Protein 5E6G (pdb70)

Radius of gyration: 18.02 Å; Cα contacts (8 Å, |Δi|>4): 258; chains: 2; bounding box: 37×38×56 Å

Foldseek 3Di:
DLVLLVLLLVLLVVLLVVLVVQLVVCVVVVVVLSNVLSVLLNQLSVQLNVCSVVVHDQLVSQLVSLVVSVVVPNNQLSVQLNVVSVVLVVCVVVPVDGSNRSNCCSSVVSSDD/DQLVLLVLLLVLLVVVLVVLVVVLVVCVVVVPVLLNVLSVLLSQLSVQLNVCSVVVHGQLVSQLVSLVVSVVVPRVPLSVVLNVVSVVLVVCVVVVVDGSNRSNCCSRVVSSVD

B-factor: mean 41.83, std 17.13, range [10.88, 112.41]

Solvent-accessible surface area: 11532 Å² total; per-residue (Å²): 135,129,117,50,6,58,63,1,43,94,5,0,93,67,0,19,145,79,0,42,76,63,18,65,97,4,87,125,80,55,50,95,94,104,15,77,59,44,66,30,0,38,17,0,0,14,18,5,52,32,2,8,47,90,55,23,157,21,50,76,5,4,59,102,0,0,53,18,0,41,33,21,50,70,69,155,18,0,93,86,0,64,60,34,0,80,83,1,22,120,88,22,136,94,65,124,10,75,0,84,74,3,0,67,64,4,0,60,102,5,10,118,116,107,102,130,110,46,6,65,72,1,49,100,6,0,88,108,0,19,138,70,0,37,82,52,20,68,94,3,118,138,72,59,54,104,97,93,17,77,55,8,74,13,0,39,22,0,0,18,18,5,45,33,1,7,45,89,57,22,156,16,45,73,4,5,62,107,0,0,55,12,0,43,30,24,48,65,78,116,5,0,96,74,0,66,63,34,0,78,67,0,18,129,76,10,143,94,62,127,5,72,0,86,72,3,0,71,59,4,0,25,99,4,0,109,71

Structure (mmCIF, N/CA/C/O backbone):
data_5E6G
#
_entry.id   5E6G
#
_cell.length_a   116.537
_cell.length_b   116.537
_cell.length_c   57.215
_cell.angle_alpha   90.00
_cell.angle_beta   90.00
_cell.angle_gamma   120.00
#
_symmetry.space_group_name_H-M   'H 3'
#
loop_
_entity.id
_entity.type
_entity.pdbx_description
1 polymer 'De novo designed protein CA01'
2 non-polymer 'PHOSPHATE ION'
3 non-polymer GLYCEROL
4 water water
#
loop_
_atom_site.group_PDB
_atom_site.id
_atom_site.type_symbol
_atom_site.label_atom_id
_atom_site.label_alt_id
_atom_site.label_comp_id
_atom_site.label_asym_id
_atom_site.label_entity_id
_atom_site.label_seq_id
_atom_site.pdbx_PDB_ins_code
_atom_site.Cartn_x
_atom_site.Cartn_y
_atom_site.Cartn_z
_atom_site.occupancy
_atom_site.B_iso_or_equiv
_atom_site.auth_seq_id
_atom_site.auth_comp_id
_atom_site.auth_asym_id
_atom_site.auth_atom_id
_atom_site.pdbx_PDB_model_num
ATOM 1 N N . PRO A 1 23 ? -6.800 2.563 -5.008 1.00 55.63 1 PRO A N 1
ATOM 2 C CA . PRO A 1 23 ? -6.630 2.000 -3.663 1.00 55.64 1 PRO A CA 1
ATOM 3 C C . PRO A 1 23 ? -7.036 2.994 -2.580 1.00 49.30 1 PRO A C 1
ATOM 4 O O . PRO A 1 23 ? -7.659 2.607 -1.591 1.00 51.00 1 PRO A O 1
ATOM 15 N N . GLU A 1 24 ? -6.674 4.260 -2.768 1.00 54.15 2 GLU A N 1
ATOM 16 C CA . GLU A 1 24 ? -7.163 5.332 -1.911 1.00 54.18 2 GLU A CA 1
ATOM 17 C C . GLU A 1 24 ? -8.550 5.745 -2.379 1.00 43.98 2 GLU A C 1
ATOM 18 O O . GLU A 1 24 ? -9.390 6.168 -1.582 1.00 38.44 2 GLU A O 1
ATOM 30 N N . GLN A 1 25 ? -8.777 5.631 -3.683 1.00 47.32 3 GLN A N 1
ATOM 31 C CA . GLN A 1 25 ? -10.101 5.846 -4.246 1.00 59.29 3 GLN A CA 1
ATOM 32 C C . GLN A 1 25 ? -11.030 4.747 -3.754 1.00 47.70 3 GLN A C 1
ATOM 33 O O . GLN A 1 25 ? -12.185 5.000 -3.407 1.00 46.42 3 GLN A O 1
ATOM 47 N N . MET A 1 26 ? -10.512 3.523 -3.730 1.00 48.54 4 MET A N 1
ATOM 48 C CA . MET A 1 26 ? -11.273 2.381 -3.246 1.00 53.26 4 MET A CA 1
ATOM 49 C C . MET A 1 26 ? -11.637 2.550 -1.780 1.00 41.97 4 MET A C 1
ATOM 50 O O . MET A 1 26 ? -12.773 2.291 -1.383 1.00 48.37 4 MET A O 1
ATOM 64 N N . ALA A 1 27 ? -10.669 2.984 -0.980 1.00 43.28 5 ALA A N 1
ATOM 65 C CA . ALA A 1 27 ? -10.895 3.209 0.440 1.00 37.32 5 ALA A CA 1
ATOM 66 C C . ALA A 1 27 ? -11.982 4.257 0.655 1.00 33.77 5 ALA A C 1
ATOM 67 O O . ALA A 1 27 ? -12.792 4.143 1.573 1.00 33.98 5 ALA A O 1
ATOM 74 N N . GLU A 1 28 ? -11.999 5.274 -0.200 1.00 40.88 6 GLU A N 1
ATOM 75 C CA . GLU A 1 28 ? -12.986 6.346 -0.103 1.00 43.74 6 GLU A CA 1
ATOM 76 C C . GLU A 1 28 ? -14.391 5.827 -0.398 1.00 39.57 6 GLU A C 1
ATOM 77 O O . GLU A 1 28 ? -15.349 6.186 0.286 1.00 39.10 6 GLU A O 1
ATOM 89 N N . GLU A 1 29 ? -14.508 4.982 -1.419 1.00 38.78 7 GLU A N 1
ATOM 90 C CA . GLU A 1 29 ? -15.789 4.377 -1.771 1.00 46.90 7 GLU A CA 1
ATOM 91 C C . GLU A 1 29 ? -16.331 3.523 -0.628 1.00 46.59 7 GLU A C 1
ATOM 92 O O . GLU A 1 29 ? -17.519 3.577 -0.310 1.00 41.62 7 GLU A O 1
ATOM 104 N N . ILE A 1 30 ? -15.451 2.737 -0.016 1.00 43.66 8 ILE A N 1
ATOM 105 C CA . ILE A 1 30 ? -15.841 1.844 1.069 1.00 38.21 8 ILE A CA 1
ATOM 106 C C . ILE A 1 30 ? -16.275 2.639 2.300 1.00 34.11 8 ILE A C 1
ATOM 107 O O . ILE A 1 30 ? -17.245 2.276 2.963 1.00 36.04 8 ILE A O 1
ATOM 123 N N . ARG A 1 31 ? -15.560 3.720 2.602 1.00 28.33 9 ARG A N 1
ATOM 124 C CA . ARG A 1 31 ? -15.912 4.566 3.740 1.00 29.17 9 ARG A CA 1
ATOM 125 C C . ARG A 1 31 ? -17.280 5.210 3.534 1.00 35.40 9 ARG A C 1
ATOM 126 O O . ARG A 1 31 ? -18.059 5.354 4.477 1.00 35.82 9 ARG A O 1
ATOM 147 N N . GLN A 1 32 ? -17.561 5.601 2.295 1.00 25.26 10 GLN A N 1
ATOM 148 C CA . GLN A 1 32 ? -18.846 6.197 1.953 1.00 35.19 10 GLN A CA 1
ATOM 149 C C . GLN A 1 32 ? -19.962 5.161 2.031 1.00 33.20 10 GLN A C 1
ATOM 150 O O . GLN A 1 32 ? -21.055 5.448 2.516 1.00 33.91 10 GLN A O 1
ATOM 164 N N . ALA A 1 33 ? -19.677 3.954 1.551 1.00 37.26 11 ALA A N 1
ATOM 165 C CA . ALA A 1 33 ? -20.630 2.855 1.636 1.00 32.26 11 ALA A CA 1
ATOM 166 C C . ALA A 1 33 ? -20.919 2.518 3.094 1.00 33.08 11 ALA A C 1
ATOM 167 O O . ALA A 1 33 ? -22.054 2.232 3.458 1.00 35.83 11 ALA A O 1
ATOM 174 N N . LEU A 1 34 ? -19.886 2.560 3.927 1.00 32.60 12 LEU A N 1
ATOM 175 C CA . LEU A 1 34 ? -20.040 2.250 5.344 1.00 34.71 12 LEU A CA 1
ATOM 176 C C . LEU A 1 34 ? -20.870 3.309 6.067 1.00 34.12 12 LEU A C 1
ATOM 177 O O . LEU A 1 34 ? -21.550 3.005 7.048 1.00 38.14 12 LEU A O 1
ATOM 193 N N . GLU A 1 35 ? -20.813 4.547 5.585 1.00 36.63 13 GLU A N 1
ATOM 194 C CA . GLU A 1 35 ? -21.582 5.633 6.190 1.00 34.39 13 GLU A CA 1
ATOM 195 C C . GLU A 1 35 ? -23.081 5.372 6.101 1.00 35.51 13 GLU A C 1
ATOM 196 O O . GLU A 1 35 ? -23.796 5.487 7.096 1.00 36.68 13 GLU A O 1
ATOM 208 N N . LYS A 1 36 ? -23.554 5.023 4.908 1.00 30.14 14 LYS A N 1
ATOM 209 C CA . LYS A 1 36 ? -24.977 4.775 4.704 1.00 48.86 14 LYS A CA 1
ATOM 210 C C . LYS A 1 36 ? -25.390 3.470 5.383 1.00 40.83 14 LYS A C 1
ATOM 211 O O . LYS A 1 36 ? -26.493 3.366 5.915 1.00 49.68 14 LYS A O 1
ATOM 230 N N . ILE A 1 37 ? -24.492 2.487 5.374 1.00 47.71 15 ILE A N 1
ATOM 231 C CA . ILE A 1 37 ? -24.735 1.203 6.027 1.00 27.97 15 ILE A CA 1
ATOM 232 C C . ILE A 1 37 ? -24.998 1.391 7.518 1.00 34.30 15 ILE A C 1
ATOM 233 O O . ILE A 1 37 ? -25.919 0.793 8.074 1.00 25.95 15 ILE A O 1
ATOM 249 N N . LEU A 1 38 ? -24.176 2.216 8.161 1.00 31.49 16 LEU A N 1
ATOM 250 C CA . LEU A 1 38 ? -24.345 2.517 9.578 1.00 33.63 16 LEU A CA 1
ATOM 251 C C . LEU A 1 38 ? -25.698 3.170 9.830 1.00 29.05 16 LEU A C 1
ATOM 252 O O . LEU A 1 38 ? -26.323 2.945 10.864 1.00 25.79 16 LEU A O 1
ATOM 268 N N . LYS A 1 39 ? -26.139 3.980 8.874 1.00 30.12 17 LYS A N 1
ATOM 269 C CA . LYS A 1 39 ? -27.426 4.657 8.971 1.00 45.72 17 LYS A CA 1
ATOM 270 C C . LYS A 1 39 ? -28.554 3.642 8.828 1.00 27.63 17 LYS A C 1
ATOM 271 O O . LYS A 1 39 ? -29.536 3.678 9.568 1.00 32.14 17 LYS A O 1
ATOM 290 N N . GLN A 1 40 ? -28.397 2.732 7.872 1.00 41.46 18 GLN A N 1
ATOM 291 C CA . GLN A 1 40 ? -29.353 1.652 7.669 1.00 36.43 18 GLN A CA 1
ATOM 292 C C . GLN A 1 40 ? -29.433 0.756 8.901 1.00 36.94 18 GLN A C 1
ATOM 293 O O . GLN A 1 40 ? -30.520 0.370 9.326 1.00 36.01 18 GLN A O 1
ATOM 307 N N . LEU A 1 41 ? -28.278 0.436 9.475 1.00 26.60 19 LEU A N 1
ATOM 308 C CA . LEU A 1 41 ? -28.220 -0.427 10.650 1.00 37.16 19 LEU A CA 1
ATOM 309 C C . LEU A 1 41 ? -28.912 0.215 11.851 1.00 36.80 19 LEU A C 1
ATOM 310 O O . LEU A 1 41 ? -29.516 -0.481 12.667 1.00 31.73 19 LEU A O 1
ATOM 326 N N . GLU A 1 42 ? -28.820 1.539 11.958 1.00 37.96 20 GLU A N 1
ATOM 327 C CA . GLU A 1 42 ? -29.505 2.265 13.025 1.00 34.73 20 GLU A CA 1
ATOM 328 C C . GLU A 1 42 ? -31.006 2.014 12.964 1.00 36.52 20 GLU A C 1
ATOM 329 O O . GLU A 1 42 ? -31.651 1.786 13.988 1.00 35.66 20 GLU A O 1
ATOM 341 N N . ASN A 1 43 ? -31.556 2.056 11.755 1.00 29.00 21 ASN A N 1
ATOM 342 C CA . ASN A 1 43 ? -32.980 1.824 11.557 1.00 37.93 21 ASN A CA 1
ATOM 343 C C . ASN A 1 43 ? -33.352 0.382 11.891 1.00 39.00 21 ASN A C 1
ATOM 344 O O . ASN A 1 43 ? -34.324 0.136 12.603 1.00 42.17 21 ASN A O 1
ATOM 355 N N . GLU A 1 44 ? -32.569 -0.565 11.379 1.00 35.69 22 GLU A N 1
ATOM 356 C CA . GLU A 1 44 ? -32.808 -1.983 11.635 1.00 32.15 22 GLU A CA 1
ATOM 357 C C . GLU A 1 44 ? -32.786 -2.278 13.131 1.00 32.09 22 GLU A C 1
ATOM 358 O O . GLU A 1 44 ? -33.505 -3.153 13.611 1.00 35.17 22 GLU A O 1
ATOM 370 N N . ILE A 1 45 ? -31.953 -1.544 13.862 1.00 28.44 23 ILE A N 1
ATOM 371 C CA . ILE A 1 45 ? -31.876 -1.689 15.311 1.00 39.03 23 ILE A CA 1
ATOM 372 C C . ILE A 1 45 ? -33.143 -1.130 15.957 1.00 35.22 23 ILE A C 1
ATOM 373 O O . ILE A 1 45 ? -33.688 -1.726 16.886 1.00 38.85 23 ILE A O 1
ATOM 389 N N . GLU A 1 46 ? -33.608 0.013 15.460 1.00 36.34 24 GLU A N 1
ATOM 390 C CA . GLU A 1 46 ? -34.843 0.617 15.951 1.00 43.54 24 GLU A CA 1
ATOM 391 C C . GLU A 1 46 ? -36.028 -0.316 15.725 1.00 38.57 24 GLU A C 1
ATOM 392 O O . GLU A 1 46 ? -36.788 -0.601 16.650 1.00 43.10 24 GLU A O 1
ATOM 404 N N . ILE A 1 47 ? -36.172 -0.787 14.489 1.00 37.12 25 ILE A N 1
ATOM 405 C CA . ILE A 1 47 ? -37.263 -1.682 14.118 1.00 43.89 25 ILE A CA 1
ATOM 406 C C . ILE A 1 47 ? -37.242 -2.954 14.960 1.00 55.26 25 ILE A C 1
ATOM 407 O O . ILE A 1 47 ? -38.277 -3.391 15.464 1.00 44.62 25 ILE A O 1
ATOM 423 N N . ALA A 1 48 ? -36.061 -3.546 15.106 1.00 40.61 26 ALA A N 1
ATOM 424 C CA . ALA A 1 48 ? -35.914 -4.784 15.860 1.00 52.15 26 ALA A CA 1
ATOM 425 C C . ALA A 1 48 ? -36.272 -4.576 17.328 1.00 51.09 26 ALA A C 1
ATOM 426 O O . ALA A 1 48 ? -36.902 -5.430 17.952 1.00 39.42 26 ALA A O 1
ATOM 433 N N . ARG A 1 49 ? -35.869 -3.431 17.870 1.00 46.98 27 ARG A N 1
ATOM 434 C CA . ARG A 1 49 ? -36.094 -3.122 19.278 1.00 44.11 27 ARG A CA 1
ATOM 435 C C . ARG A 1 49 ? -37.568 -2.836 19.552 1.00 61.96 27 ARG A C 1
ATOM 436 O O . ARG A 1 49 ? -38.114 -3.265 20.570 1.00 44.05 27 ARG A O 1
ATOM 457 N N . ASN A 1 50 ? -38.206 -2.110 18.638 1.00 51.32 28 ASN A N 1
ATOM 458 C CA . ASN A 1 50 ? -39.622 -1.790 18.766 1.00 53.87 28 ASN A CA 1
ATOM 459 C C . ASN A 1 50 ? -40.492 -3.041 18.724 1.00 56.05 28 ASN A C 1
ATOM 460 O O . ASN A 1 50 ? -41.577 -3.071 19.306 1.00 52.37 28 ASN A O 1
ATOM 471 N N . ALA A 1 51 ? -40.007 -4.070 18.035 1.00 43.78 29 ALA A N 1
ATOM 472 C CA . ALA A 1 51 ? -40.735 -5.328 17.907 1.00 36.77 29 ALA A CA 1
ATOM 473 C C . ALA A 1 51 ? -40.326 -6.324 18.989 1.00 44.08 29 ALA A C 1
ATOM 474 O O . ALA A 1 51 ? -40.807 -7.457 19.013 1.00 41.37 29 ALA A O 1
ATOM 481 N N . GLY A 1 52 ? -39.435 -5.900 19.881 1.00 41.53 30 GLY A N 1
ATOM 482 C CA . GLY A 1 52 ? -38.976 -6.748 20.966 1.00 42.53 30 GLY A CA 1
ATOM 483 C C . GLY A 1 52 ? -38.162 -7.937 20.488 1.00 43.61 30 GLY A C 1
ATOM 484 O O . GLY A 1 52 ? -38.021 -8.930 21.203 1.00 41.28 30 GLY A O 1
ATOM 488 N N . ASP A 1 53 ? -37.626 -7.835 19.276 1.00 50.90 31 ASP A N 1
ATOM 489 C CA . ASP A 1 53 ? -36.808 -8.897 18.699 1.00 43.78 31 ASP A CA 1
ATOM 490 C C . ASP A 1 53 ? -35.348 -8.707 19.114 1.00 41.76 31 ASP A C 1
ATOM 491 O O . ASP A 1 53 ? -34.539 -8.174 18.354 1.00 41.89 31 ASP A O 1
ATOM 500 N N . ASP A 1 54 ? -35.023 -9.146 20.327 1.00 41.31 32 ASP A N 1
ATOM 501 C CA . ASP A 1 54 ? -33.702 -8.915 20.906 1.00 53.62 32 ASP A CA 1
ATOM 502 C C . ASP A 1 54 ? -32.577 -9.576 20.115 1.00 43.36 32 ASP A C 1
ATOM 503 O O . ASP A 1 54 ? -31.529 -8.968 19.889 1.00 40.64 32 ASP A O 1
ATOM 512 N N . GLU A 1 55 ? -32.794 -10.823 19.711 1.00 33.54 33 GLU A N 1
ATOM 513 C CA . GLU A 1 55 ? -31.787 -11.583 18.978 1.00 43.27 33 GLU A CA 1
ATOM 514 C C . GLU A 1 55 ? -31.385 -10.842 17.709 1.00 42.80 33 GLU A C 1
ATOM 515 O O . GLU A 1 55 ? -30.203 -10.730 17.383 1.00 35.51 33 GLU A O 1
ATOM 527 N N . ARG A 1 56 ? -32.384 -10.320 17.008 1.00 34.35 34 ARG A N 1
ATOM 528 C CA . ARG A 1 56 ? -32.165 -9.556 15.789 1.00 31.88 34 ARG A CA 1
ATOM 529 C C . ARG A 1 56 ? -31.480 -8.226 16.090 1.00 32.71 34 ARG A C 1
ATOM 530 O O . ARG A 1 56 ? -30.576 -7.807 15.365 1.00 29.19 34 ARG A O 1
ATOM 551 N N . GLU A 1 57 ? -31.918 -7.567 17.159 1.00 34.46 35 GLU A N 1
ATOM 552 C CA . GLU A 1 57 ? -31.355 -6.277 17.546 1.00 44.15 35 GLU A CA 1
ATOM 553 C C . GLU A 1 57 ? -29.867 -6.399 17.860 1.00 28.84 35 GLU A C 1
ATOM 554 O O . GLU A 1 57 ? -29.059 -5.621 17.359 1.00 25.09 35 GLU A O 1
ATOM 566 N N . ASP A 1 58 ? -29.517 -7.380 18.686 1.00 28.62 36 ASP A N 1
ATOM 567 C CA . ASP A 1 58 ? -28.129 -7.606 19.070 1.00 37.06 36 ASP A CA 1
ATOM 568 C C . ASP A 1 58 ? -27.242 -7.838 17.852 1.00 44.72 36 ASP A C 1
ATOM 569 O O . ASP A 1 58 ? -26.160 -7.261 17.744 1.00 26.76 36 ASP A O 1
ATOM 578 N N . ARG A 1 59 ? -27.710 -8.681 16.938 1.00 22.93 37 ARG A N 1
ATOM 579 C CA . ARG A 1 59 ? -26.960 -8.996 15.730 1.00 29.99 37 ARG A CA 1
ATOM 580 C C . ARG A 1 59 ? -26.661 -7.737 14.920 1.00 26.93 37 ARG A C 1
ATOM 581 O O . ARG A 1 59 ? -25.540 -7.550 14.443 1.00 23.38 37 ARG A O 1
ATOM 602 N N . TYR A 1 60 ? -27.657 -6.869 14.776 1.00 21.27 38 TYR A N 1
ATOM 603 C CA . TYR A 1 60 ? -27.469 -5.621 14.042 1.00 30.00 38 TYR A CA 1
ATOM 604 C C . TYR A 1 60 ? -26.579 -4.648 14.816 1.00 25.01 38 TYR A C 1
ATOM 605 O O . TYR A 1 60 ? -25.885 -3.822 14.222 1.00 25.79 38 TYR A O 1
ATOM 623 N N . ARG A 1 61 ? -26.602 -4.748 16.140 1.00 19.77 39 ARG A N 1
ATOM 624 C CA . ARG A 1 61 ? -25.755 -3.911 16.980 1.00 30.12 39 ARG A CA 1
ATOM 625 C C . ARG A 1 61 ? -24.282 -4.292 16.825 1.00 21.16 39 ARG A C 1
ATOM 626 O O . ARG A 1 61 ? -23.416 -3.422 16.779 1.00 28.37 39 ARG A O 1
ATOM 647 N N . ILE A 1 62 ? -24.002 -5.588 16.738 1.00 19.30 40 ILE A N 1
ATOM 648 C CA . ILE A 1 62 ? -22.637 -6.060 16.518 1.00 22.64 40 ILE A CA 1
ATOM 649 C C . ILE A 1 62 ? -22.147 -5.631 15.137 1.00 25.91 40 ILE A C 1
ATOM 650 O O . ILE A 1 62 ? -21.012 -5.177 14.986 1.00 31.42 40 ILE A O 1
ATOM 666 N N . ALA A 1 63 ? -23.009 -5.777 14.135 1.00 23.19 41 ALA A N 1
ATOM 667 C CA . ALA A 1 63 ? -22.684 -5.370 12.771 1.00 21.10 41 ALA A CA 1
ATOM 668 C C . ALA A 1 63 ? -22.405 -3.872 12.700 1.00 25.06 41 ALA A C 1
ATOM 669 O O . ALA A 1 63 ? -21.607 -3.415 11.878 1.00 20.33 41 ALA A O 1
ATOM 676 N N . TYR A 1 64 ? -23.075 -3.112 13.561 1.00 26.67 42 TYR A N 1
ATOM 677 C CA . TYR A 1 64 ? -22.874 -1.671 13.637 1.00 22.19 42 TYR A CA 1
ATOM 678 C C . TYR A 1 64 ? -21.466 -1.357 14.137 1.00 17.14 42 TYR A C 1
ATOM 679 O O . TYR A 1 64 ? -20.782 -0.496 13.588 1.00 20.77 42 TYR A O 1
ATOM 697 N N . LEU A 1 65 ? -21.041 -2.067 15.177 1.00 27.68 43 LEU A N 1
ATOM 698 C CA . LEU A 1 65 ? -19.708 -1.885 15.737 1.00 26.75 43 LEU A CA 1
ATOM 699 C C . LEU A 1 65 ? -18.638 -2.244 14.712 1.00 32.55 43 LEU A C 1
ATOM 700 O O . LEU A 1 65 ? -17.603 -1.581 14.626 1.00 32.54 43 LEU A O 1
ATOM 716 N N . ALA A 1 66 ? -18.893 -3.295 13.937 1.00 24.15 44 ALA A N 1
ATOM 717 C CA . ALA A 1 66 ? -17.952 -3.743 12.915 1.00 25.58 44 ALA A CA 1
ATOM 718 C C . ALA A 1 66 ? -17.763 -2.673 11.843 1.00 28.72 44 ALA A C 1
ATOM 719 O O . ALA A 1 66 ? -16.634 -2.299 11.514 1.00 28.63 44 ALA A O 1
ATOM 726 N N . ALA A 1 67 ? -18.877 -2.181 11.309 1.00 25.36 45 ALA A N 1
ATOM 727 C CA . ALA A 1 67 ? -18.854 -1.161 10.266 1.00 22.91 45 ALA A CA 1
ATOM 728 C C . ALA A 1 67 ? -18.209 0.121 10.773 1.00 24.85 45 ALA A C 1
ATOM 729 O O . ALA A 1 67 ? -17.510 0.814 10.034 1.00 20.95 45 ALA A O 1
ATOM 736 N N . LEU A 1 68 ? -18.457 0.429 12.041 1.00 24.44 46 LEU A N 1
ATOM 737 C CA . LEU A 1 68 ? -17.944 1.644 12.655 1.00 26.80 46 LEU A CA 1
ATOM 738 C C . LEU A 1 68 ? -16.425 1.582 12.776 1.00 26.49 46 LEU A C 1
ATOM 739 O O . LEU A 1 68 ? -15.725 2.502 12.361 1.00 20.81 46 LEU A O 1
ATOM 755 N N . GLU A 1 69 ? -15.923 0.489 13.339 1.00 21.65 47 GLU A N 1
ATOM 756 C CA . GLU A 1 69 ? -14.487 0.303 13.491 1.00 25.36 47 GLU A CA 1
ATOM 757 C C . GLU A 1 69 ? -13.795 0.226 12.132 1.00 30.31 47 GLU A C 1
ATOM 758 O O . GLU A 1 69 ? -12.718 0.792 11.944 1.00 18.69 47 GLU A O 1
ATOM 770 N N . ALA A 1 70 ? -14.414 -0.478 11.190 1.00 22.28 48 ALA A N 1
ATOM 771 C CA . ALA A 1 70 ? -13.876 -0.576 9.839 1.00 21.46 48 ALA A CA 1
ATOM 772 C C . ALA A 1 70 ? -13.755 0.812 9.229 1.00 23.51 48 ALA A C 1
ATOM 773 O O . ALA A 1 70 ? -12.760 1.139 8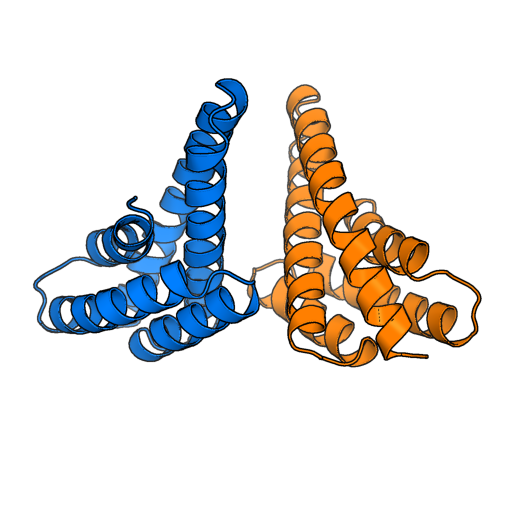.580 1.00 18.73 48 ALA A O 1
ATOM 780 N N . TYR A 1 71 ? -14.777 1.628 9.454 1.00 22.70 49 TYR A N 1
ATOM 781 C CA . TYR A 1 71 ? -14.803 2.988 8.940 1.00 21.05 49 TYR A CA 1
ATOM 782 C C . TYR A 1 71 ? -13.645 3.833 9.479 1.00 26.42 49 TYR A C 1
ATOM 783 O O . TYR A 1 71 ? -12.936 4.479 8.704 1.00 21.27 49 TYR A O 1
ATOM 801 N N . ARG A 1 72 ? -13.457 3.835 10.797 1.00 23.55 50 ARG A N 1
ATOM 802 C CA . ARG A 1 72 ? -12.460 4.708 11.411 1.00 32.94 50 ARG A CA 1
ATOM 803 C C . ARG A 1 72 ? -11.043 4.278 11.037 1.00 24.93 50 ARG A C 1
ATOM 804 O O . ARG A 1 72 ? -10.144 5.114 10.925 1.00 26.32 50 ARG A O 1
ATOM 825 N N . LEU A 1 73 ? -10.850 2.979 10.835 1.00 21.93 51 LEU A N 1
ATOM 826 C CA . LEU A 1 73 ? -9.548 2.454 10.442 1.00 23.59 51 LEU A CA 1
ATOM 827 C C . LEU A 1 73 ? -9.161 2.972 9.063 1.00 21.94 51 LEU A C 1
ATOM 828 O O . LEU A 1 73 ? -8.028 3.404 8.848 1.00 20.67 51 LEU A O 1
ATOM 844 N N . LEU A 1 74 ? -10.111 2.940 8.134 1.00 17.46 52 LEU A N 1
ATOM 845 C CA . LEU A 1 74 ? -9.877 3.450 6.789 1.00 21.38 52 LEU A CA 1
ATOM 846 C C . LEU A 1 74 ? -9.695 4.968 6.795 1.00 29.48 52 LEU A C 1
ATOM 847 O O . LEU A 1 74 ? -8.955 5.513 5.974 1.00 28.13 52 LEU A O 1
ATOM 863 N N . ALA A 1 75 ? -10.377 5.645 7.715 1.00 32.75 53 ALA A N 1
ATOM 864 C CA . ALA A 1 75 ? -10.242 7.092 7.856 1.00 31.48 53 ALA A CA 1
ATOM 865 C C . ALA A 1 75 ? -8.867 7.432 8.418 1.00 23.78 53 ALA A C 1
ATOM 866 O O . ALA A 1 75 ? -8.338 8.516 8.186 1.00 24.97 53 ALA A O 1
ATOM 873 N N . GLU A 1 76 ? -8.298 6.486 9.158 1.00 29.55 54 GLU A N 1
ATOM 874 C CA . GLU A 1 76 ? -6.970 6.641 9.741 1.00 20.00 54 GLU A CA 1
ATOM 875 C C . GLU A 1 76 ? -5.867 6.321 8.731 1.00 21.33 54 GLU A C 1
ATOM 876 O O . GLU A 1 76 ? -4.681 6.358 9.059 1.00 23.49 54 GLU A O 1
ATOM 888 N N . GLY A 1 77 ? -6.262 6.003 7.504 1.00 22.22 55 GLY A N 1
ATOM 889 C CA . GLY A 1 77 ? -5.310 5.731 6.441 1.00 15.00 55 GLY A CA 1
ATOM 890 C C . GLY A 1 77 ? -4.785 4.307 6.439 1.00 19.52 55 GLY A C 1
ATOM 891 O O . GLY A 1 77 ? -3.865 3.986 5.690 1.00 22.49 55 GLY A O 1
ATOM 895 N N . VAL A 1 78 ? -5.363 3.451 7.274 1.00 18.58 56 VAL A N 1
ATOM 896 C CA . VAL A 1 78 ? -4.955 2.052 7.331 1.00 18.21 56 VAL A CA 1
ATOM 897 C C . VAL A 1 78 ? -5.348 1.335 6.040 1.00 37.89 56 VAL A C 1
ATOM 898 O O . VAL A 1 78 ? -6.465 1.500 5.546 1.00 19.52 56 VAL A O 1
ATOM 911 N N . ARG A 1 79 ? -4.425 0.544 5.498 1.00 17.60 57 ARG A N 1
ATOM 912 C CA . ARG A 1 79 ? -4.680 -0.198 4.267 1.00 14.15 57 ARG A CA 1
ATOM 913 C C . ARG A 1 79 ? -5.805 -1.212 4.483 1.00 16.13 57 ARG A C 1
ATOM 914 O O . ARG A 1 79 ? -6.009 -1.703 5.593 1.00 19.70 57 ARG A O 1
ATOM 935 N N . ILE A 1 80 ? -6.533 -1.518 3.416 1.00 20.49 58 ILE A N 1
ATOM 936 C CA . ILE A 1 80 ? -7.759 -2.307 3.522 1.00 16.12 58 ILE A CA 1
ATOM 937 C C . ILE A 1 80 ? -7.535 -3.717 4.078 1.00 19.12 58 ILE A C 1
ATOM 938 O O . ILE A 1 80 ? -8.303 -4.163 4.933 1.00 21.99 58 ILE A O 1
ATOM 954 N N . PRO A 1 81 ? -6.494 -4.427 3.604 1.00 17.68 59 PRO A N 1
ATOM 955 C CA . PRO A 1 81 ? -6.252 -5.770 4.152 1.00 16.99 59 PRO A CA 1
ATOM 956 C C . PRO A 1 81 ? -5.987 -5.754 5.656 1.00 20.59 59 PRO A C 1
ATOM 957 O O . PRO A 1 81 ? -6.447 -6.645 6.371 1.00 21.22 59 PRO A O 1
ATOM 968 N N . GLU A 1 82 ? -5.258 -4.746 6.124 1.00 12.05 60 GLU A N 1
ATOM 969 C CA . GLU A 1 82 ? -4.934 -4.629 7.541 1.00 18.29 60 GLU A CA 1
ATOM 970 C C . GLU A 1 82 ? -6.161 -4.200 8.345 1.00 10.88 60 GLU A C 1
ATOM 971 O O . GLU A 1 82 ? -6.359 -4.652 9.473 1.00 20.70 60 GLU A O 1
ATOM 983 N N . ALA A 1 83 ? -6.980 -3.333 7.756 1.00 18.57 61 ALA A N 1
ATOM 984 C CA . ALA A 1 83 ? -8.193 -2.847 8.411 1.00 19.00 61 ALA A CA 1
ATOM 985 C C . ALA A 1 83 ? -9.120 -4.004 8.766 1.00 24.63 61 ALA A C 1
ATOM 986 O O . ALA A 1 83 ? -9.682 -4.048 9.862 1.00 19.26 61 ALA A O 1
ATOM 993 N N . VAL A 1 84 ? -9.272 -4.938 7.832 1.00 18.43 62 VAL A N 1
ATOM 994 C CA . VAL A 1 84 ? -10.086 -6.126 8.054 1.00 15.80 62 VAL A CA 1
ATOM 995 C C . VAL A 1 84 ? -9.587 -6.902 9.269 1.00 17.49 62 VAL A C 1
ATOM 996 O O . VAL A 1 84 ? -10.372 -7.284 10.134 1.00 20.24 62 VAL A O 1
ATOM 1009 N N . GLN A 1 85 ? -8.278 -7.125 9.334 1.00 16.33 63 GLN A N 1
ATOM 1010 C CA . GLN A 1 85 ? -7.693 -7.916 10.413 1.00 18.23 63 GLN A CA 1
ATOM 1011 C C . GLN A 1 85 ? -7.788 -7.205 11.761 1.00 16.48 63 GLN A C 1
ATOM 1012 O O . GLN A 1 85 ? -8.058 -7.837 12.782 1.00 18.77 63 GLN A O 1
ATOM 1026 N N . ARG A 1 86 ? -7.568 -5.893 11.767 1.00 15.22 64 ARG A N 1
ATOM 1027 C CA . ARG A 1 86 ? -7.629 -5.122 13.005 1.00 23.06 64 ARG A CA 1
ATOM 1028 C C . ARG A 1 86 ? -9.071 -4.976 13.493 1.00 22.29 64 ARG A C 1
ATOM 1029 O O . ARG A 1 86 ? -9.323 -4.952 14.697 1.00 28.33 64 ARG A O 1
ATOM 1050 N N . ALA A 1 87 ? -10.013 -4.884 12.559 1.00 22.47 65 ALA A N 1
ATOM 1051 C CA . ALA A 1 87 ? -11.427 -4.821 12.916 1.00 23.70 65 ALA A CA 1
ATOM 1052 C C . ALA A 1 87 ? -11.879 -6.145 13.525 1.00 23.83 65 ALA A C 1
ATOM 1053 O O . ALA A 1 87 ? -12.661 -6.168 14.474 1.00 23.05 65 ALA A O 1
ATOM 1060 N N . ALA A 1 88 ? -11.378 -7.247 12.978 1.00 15.95 66 ALA A N 1
ATOM 1061 C CA . ALA A 1 88 ? -11.694 -8.569 13.506 1.00 15.77 66 ALA A CA 1
ATOM 1062 C C . ALA A 1 88 ? -11.228 -8.702 14.954 1.00 25.57 66 ALA A C 1
ATOM 1063 O O . ALA A 1 88 ? -11.934 -9.265 15.790 1.00 26.10 66 ALA A O 1
ATOM 1070 N N . ALA A 1 89 ? -10.041 -8.180 15.245 1.00 23.75 67 ALA A N 1
ATOM 1071 C CA . ALA A 1 89 ? -9.501 -8.214 16.600 1.00 22.25 67 ALA A CA 1
ATOM 1072 C C . ALA A 1 89 ? -10.341 -7.347 17.537 1.00 19.31 67 ALA A C 1
ATOM 1073 O O . ALA A 1 89 ? -10.626 -7.736 18.669 1.00 32.27 67 ALA A O 1
ATOM 1080 N N . TYR A 1 90 ? -10.723 -6.169 17.051 1.00 20.12 68 TYR A N 1
ATOM 1081 C CA . TYR A 1 90 ? -11.610 -5.266 17.782 1.00 30.21 68 TYR A CA 1
ATOM 1082 C C . TYR A 1 90 ? -12.887 -5.982 18.199 1.00 30.91 68 TYR A C 1
ATOM 1083 O O . TYR A 1 90 ? -13.302 -5.912 19.354 1.00 31.25 68 TYR A O 1
ATOM 1101 N N . LEU A 1 91 ? -13.500 -6.677 17.246 1.00 35.59 69 LEU A N 1
ATOM 1102 C CA . LEU A 1 91 ? -14.757 -7.374 17.482 1.00 24.88 69 LEU A CA 1
ATOM 1103 C C . LEU A 1 91 ? -14.609 -8.495 18.504 1.00 29.25 69 LEU A C 1
ATOM 1104 O O . LEU A 1 91 ? -15.511 -8.736 19.306 1.00 28.34 69 LEU A O 1
ATOM 1120 N N . ALA A 1 92 ? -13.472 -9.182 18.476 1.00 25.80 70 ALA A N 1
ATOM 1121 C CA . ALA A 1 92 ? -13.223 -10.264 19.420 1.00 29.38 70 ALA A CA 1
ATOM 1122 C C . ALA A 1 92 ? -13.034 -9.715 20.832 1.00 30.75 70 ALA A C 1
ATOM 1123 O O . ALA A 1 92 ? -13.511 -10.298 21.805 1.00 31.41 70 ALA A O 1
ATOM 1130 N N . SER A 1 93 ? -12.341 -8.586 20.936 1.00 29.98 71 SER A N 1
ATOM 1131 C CA . SER A 1 93 ? -12.071 -7.974 22.231 1.00 37.69 71 SER A CA 1
ATOM 1132 C C . SER A 1 93 ? -13.344 -7.406 22.851 1.00 45.85 71 SER A C 1
ATOM 1133 O O . SER A 1 93 ? -13.438 -7.269 24.070 1.00 43.60 71 SER A O 1
ATOM 1141 N N . MET A 1 94 ? -14.316 -7.070 22.009 1.00 40.76 72 MET A N 1
ATOM 1142 C CA . MET A 1 94 ? -15.596 -6.559 22.487 1.00 37.38 72 MET A CA 1
ATOM 1143 C C . MET A 1 94 ? -16.494 -7.689 22.985 1.00 34.80 72 MET A C 1
ATOM 1144 O O . MET A 1 94 ? -17.549 -7.441 23.570 1.00 32.64 72 MET A O 1
ATOM 1158 N N . GLY A 1 95 ? -16.071 -8.928 22.750 1.00 38.51 73 GLY A N 1
ATOM 1159 C CA . GLY A 1 95 ? -16.789 -10.092 23.240 1.00 35.20 73 GLY A CA 1
ATOM 1160 C C . GLY A 1 95 ? -17.704 -10.717 22.205 1.00 34.67 73 GLY A C 1
ATOM 1161 O O . GLY A 1 95 ? -18.754 -11.263 22.546 1.00 55.54 73 GLY A O 1
ATOM 1165 N N . TYR A 1 96 ? -17.306 -10.636 20.938 1.00 40.27 74 TYR A N 1
ATOM 1166 C CA . TYR A 1 96 ? -18.055 -11.262 19.850 1.00 44.27 74 TYR A CA 1
ATOM 1167 C C . TYR A 1 96 ? -17.102 -12.016 18.925 1.00 29.84 74 TYR A C 1
ATOM 1168 O O . TYR A 1 96 ? -16.955 -11.664 17.757 1.00 28.02 74 TYR A O 1
ATOM 1186 N N . PRO A 1 97 ? -16.453 -13.066 19.452 1.00 27.08 75 PRO A N 1
ATOM 1187 C CA . PRO A 1 97 ? -15.403 -13.778 18.715 1.00 34.59 75 PRO A CA 1
ATOM 1188 C C . PRO A 1 97 ? -15.921 -14.594 17.530 1.00 36.39 75 PRO A C 1
ATOM 1189 O O . PRO A 1 97 ? -15.156 -14.859 16.602 1.00 44.29 75 PRO A O 1
ATOM 1200 N N . HIS A 1 98 ? -17.190 -14.986 17.557 1.00 35.47 76 HIS A N 1
ATOM 1201 C CA . HIS A 1 98 ? -17.753 -15.781 16.470 1.00 42.57 76 HIS A CA 1
ATOM 1202 C C . HIS A 1 98 ? -18.053 -14.908 15.255 1.00 21.78 76 HIS A C 1
ATOM 1203 O O . HIS A 1 98 ? -17.702 -15.263 14.130 1.00 28.94 76 HIS A O 1
ATOM 1216 N N . TYR A 1 99 ? -18.696 -13.767 15.483 1.00 18.38 77 TYR A N 1
ATOM 1217 C CA . TYR A 1 99 ? -18.868 -12.774 14.430 1.00 31.00 77 TYR A CA 1
ATOM 1218 C C . TYR A 1 99 ? -17.499 -12.357 13.893 1.00 32.91 77 TYR A C 1
ATOM 1219 O O . TYR A 1 99 ? -17.320 -12.190 12.686 1.00 27.76 77 TYR A O 1
ATOM 1237 N N . ALA A 1 100 ? -16.539 -12.206 14.802 1.00 25.83 78 ALA A N 1
ATOM 1238 C CA . ALA A 1 100 ? -15.198 -11.742 14.459 1.00 28.11 78 ALA A CA 1
ATOM 1239 C C . ALA A 1 100 ? -14.489 -12.666 13.469 1.00 21.94 78 ALA A C 1
ATOM 1240 O O . ALA A 1 100 ? -13.849 -12.197 12.526 1.00 25.00 78 ALA A O 1
ATOM 1247 N N . GLU A 1 101 ? -14.597 -13.974 13.678 1.00 22.30 79 GLU A N 1
ATOM 1248 C CA . GLU A 1 101 ? -13.931 -14.930 12.799 1.00 28.74 79 GLU A CA 1
ATOM 1249 C C . GLU A 1 101 ? -14.622 -15.021 11.442 1.00 20.91 79 GLU A C 1
ATOM 1250 O O . GLU A 1 101 ? -13.958 -15.158 10.413 1.00 27.40 79 GLU A O 1
ATOM 1262 N N . LEU A 1 102 ? -15.950 -14.947 11.438 1.00 26.34 80 LEU A N 1
ATOM 1263 C CA . LEU A 1 102 ? -16.702 -14.905 10.190 1.00 22.58 80 LEU A CA 1
ATOM 1264 C C . LEU A 1 102 ? -16.356 -13.633 9.430 1.00 27.49 80 LEU A C 1
ATOM 1265 O O . LEU A 1 102 ? -16.169 -13.647 8.212 1.00 25.48 80 LEU A O 1
ATOM 1281 N N . PHE A 1 103 ? -16.279 -12.533 10.172 1.00 22.46 81 PHE A N 1
ATOM 1282 C CA . PHE A 1 103 ? -15.885 -11.244 9.624 1.00 17.13 81 PHE A CA 1
ATOM 1283 C C . PHE A 1 103 ? -14.488 -11.339 9.007 1.00 19.61 81 PHE A C 1
ATOM 1284 O O . PHE A 1 103 ? -14.255 -10.858 7.900 1.00 12.75 81 PHE A O 1
ATOM 1301 N N . ARG A 1 104 ? -13.571 -11.984 9.722 1.00 20.92 82 ARG A N 1
ATOM 1302 C CA . ARG A 1 104 ? -12.186 -12.100 9.271 1.00 23.56 82 ARG A CA 1
ATOM 1303 C C . ARG A 1 104 ? -12.064 -12.953 8.012 1.00 22.17 82 ARG A C 1
ATOM 1304 O O . ARG A 1 104 ? -11.433 -12.547 7.035 1.00 24.96 82 ARG A O 1
ATOM 1325 N N . ALA A 1 105 ? -12.662 -14.140 8.046 1.00 23.20 83 ALA A N 1
ATOM 1326 C CA . ALA A 1 105 ? -12.569 -15.080 6.934 1.00 26.85 83 ALA A CA 1
ATOM 1327 C C . ALA A 1 105 ? -13.215 -14.508 5.676 1.00 27.70 83 ALA A C 1
ATOM 1328 O O . ALA A 1 105 ? -12.660 -14.611 4.582 1.00 27.01 83 ALA A O 1
ATOM 1335 N N . LYS A 1 106 ? -14.387 -13.903 5.837 1.00 26.34 84 LYS A N 1
ATOM 1336 C CA . LYS A 1 106 ? -15.084 -13.285 4.715 1.00 26.76 84 LYS A CA 1
ATOM 1337 C C . LYS A 1 106 ? -14.313 -12.075 4.198 1.00 26.06 84 LYS A C 1
ATOM 1338 O O . LYS A 1 106 ? -14.219 -11.856 2.988 1.00 23.28 84 LYS A O 1
ATOM 1357 N N . GLY A 1 107 ? -13.769 -11.289 5.121 1.00 25.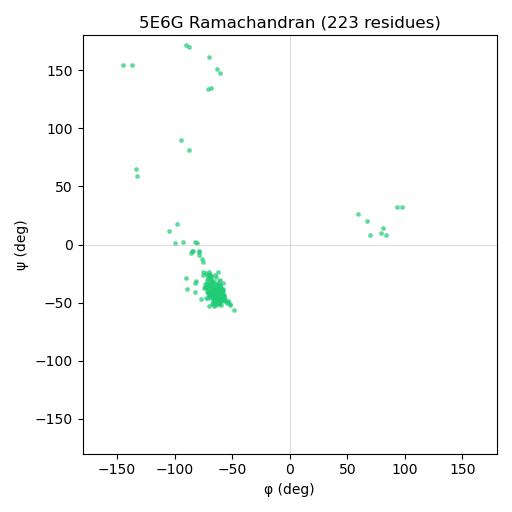14 85 GLY A N 1
ATOM 1358 C CA . GLY A 1 107 ? -12.990 -10.121 4.759 1.00 28.38 85 GLY A CA 1
ATOM 1359 C C . GLY A 1 107 ? -11.820 -10.480 3.863 1.00 25.44 85 GLY A C 1
ATOM 1360 O O . GLY A 1 107 ? -11.613 -9.857 2.824 1.00 23.71 85 GLY A O 1
ATOM 1364 N N . GLU A 1 108 ? -11.061 -11.494 4.268 1.00 24.50 86 GLU A N 1
ATOM 1365 C CA . GLU A 1 108 ? -9.922 -11.969 3.488 1.00 26.58 86 GLU A CA 1
ATOM 1366 C C . GLU A 1 108 ? -10.361 -12.396 2.094 1.00 26.58 86 GLU A C 1
ATOM 1367 O O . GLU A 1 108 ? -9.662 -12.159 1.110 1.00 30.04 86 GLU A O 1
ATOM 1379 N N . GLU A 1 109 ? -11.529 -13.023 2.024 1.00 31.43 87 GLU A N 1
ATOM 1380 C CA . GLU A 1 109 ? -12.092 -13.467 0.757 1.00 28.90 87 GLU A CA 1
ATOM 1381 C C . GLU A 1 109 ? -12.509 -12.266 -0.086 1.00 28.34 87 GLU A C 1
ATOM 1382 O O . GLU A 1 109 ? -12.308 -12.250 -1.299 1.00 25.89 87 GLU A O 1
ATOM 1394 N N . LEU A 1 110 ? -13.081 -11.259 0.569 1.00 26.17 88 LEU A N 1
ATOM 1395 C CA . LEU A 1 110 ? -13.541 -10.056 -0.118 1.00 26.09 88 LEU A CA 1
ATOM 1396 C C . LEU A 1 110 ? -12.381 -9.209 -0.635 1.00 25.52 88 LEU A C 1
ATOM 1397 O O . LEU A 1 110 ? -12.495 -8.575 -1.682 1.00 26.51 88 LEU A O 1
ATOM 1413 N N . VAL A 1 111 ? -11.277 -9.184 0.108 1.00 28.45 89 VAL A N 1
ATOM 1414 C CA . VAL A 1 111 ? -10.080 -8.467 -0.321 1.00 27.21 89 VAL A CA 1
ATOM 1415 C C . VAL A 1 111 ? -9.590 -9.034 -1.649 1.00 37.53 89 VAL A C 1
ATOM 1416 O O . VAL A 1 111 ? -9.298 -8.288 -2.585 1.00 34.06 89 VAL A O 1
ATOM 1429 N N . LYS A 1 112 ? -9.502 -10.360 -1.712 1.00 35.18 90 LYS A N 1
ATOM 1430 C CA . LYS A 1 112 ? -9.145 -11.067 -2.937 1.00 33.47 90 LYS A CA 1
ATOM 1431 C C . LYS A 1 112 ? -10.021 -10.644 -4.107 1.00 45.28 90 LYS A C 1
ATOM 1432 O O . LYS A 1 112 ? -9.523 -10.296 -5.176 1.00 39.60 90 LYS A O 1
ATOM 1451 N N . ARG A 1 113 ? -11.331 -10.678 -3.896 1.00 45.74 91 ARG A N 1
ATOM 1452 C CA . ARG A 1 113 ? -12.284 -10.365 -4.952 1.00 45.49 91 ARG A CA 1
ATOM 1453 C C . ARG A 1 113 ? -12.301 -8.874 -5.263 1.00 44.35 91 ARG A C 1
ATOM 1454 O O . ARG A 1 113 ? -12.665 -8.464 -6.365 1.00 46.12 91 ARG A O 1
ATOM 1475 N N . LEU A 1 114 ? -11.898 -8.065 -4.290 1.00 45.18 92 LEU A N 1
ATOM 1476 C CA . LEU A 1 114 ? -11.860 -6.622 -4.469 1.00 36.97 92 LEU A CA 1
ATOM 1477 C C . LEU A 1 114 ? -10.711 -6.208 -5.383 1.00 47.41 92 LEU A C 1
ATOM 1478 O O . LEU A 1 114 ? -10.890 -5.400 -6.294 1.00 48.50 92 LEU A O 1
ATOM 1494 N N . LEU A 1 115 ? -9.532 -6.768 -5.138 1.00 46.53 93 LEU A N 1
ATOM 1495 C CA . LEU A 1 115 ? -8.326 -6.315 -5.818 1.00 64.91 93 LEU A CA 1
ATOM 1496 C C . LEU A 1 115 ? -8.141 -7.004 -7.170 1.00 61.21 93 LEU A C 1
ATOM 1497 O O . LEU A 1 115 ? -7.252 -6.640 -7.940 1.00 72.48 93 LEU A O 1
ATOM 1513 N N . GLU A 1 116 ? -8.985 -7.995 -7.451 1.00 58.28 94 GLU A N 1
ATOM 1514 C CA . GLU A 1 116 ? -9.049 -8.598 -8.781 1.00 54.85 94 GLU A CA 1
ATOM 1515 C C . GLU A 1 116 ? -10.309 -8.117 -9.508 1.00 54.95 94 GLU A C 1
ATOM 1516 O O . GLU A 1 116 ? -10.684 -8.655 -10.550 1.00 58.98 94 GLU A O 1
ATOM 1528 N N . GLY A 1 117 ? -10.960 -7.103 -8.938 1.00 57.13 95 GLY A N 1
ATOM 1529 C CA . GLY A 1 117 ? -12.001 -6.357 -9.625 1.00 58.25 95 GLY A CA 1
ATOM 1530 C C . GLY A 1 117 ? -13.380 -6.992 -9.688 1.00 50.96 95 GLY A C 1
ATOM 1531 O O . GLY A 1 117 ? -14.253 -6.494 -10.399 1.00 50.15 95 GLY A O 1
ATOM 1535 N N . LYS A 1 118 ? -13.591 -8.073 -8.945 1.00 52.62 96 LYS A N 1
ATOM 1536 C CA . LYS A 1 118 ? -14.852 -8.812 -9.020 1.00 48.70 96 LYS A CA 1
ATOM 1537 C C . LYS A 1 118 ? -15.953 -8.225 -8.134 1.00 58.01 96 LYS A C 1
ATOM 1538 O O . LYS A 1 118 ? -17.094 -8.686 -8.177 1.00 60.05 96 LYS A O 1
ATOM 1557 N N . VAL A 1 119 ? -15.612 -7.218 -7.333 1.00 59.90 97 VAL A N 1
ATOM 1558 C CA . VAL A 1 119 ? -16.605 -6.506 -6.527 1.00 51.27 97 VAL A CA 1
ATOM 1559 C C . VAL A 1 119 ? -16.258 -5.028 -6.409 1.00 49.96 97 VAL A C 1
ATOM 1560 O O . VAL A 1 119 ? -15.093 -4.645 -6.522 1.00 60.56 97 VAL A O 1
ATOM 1573 N N . THR A 1 120 ? -17.277 -4.207 -6.176 1.00 43.89 98 THR A N 1
ATOM 1574 C CA . THR A 1 120 ? -17.086 -2.774 -5.984 1.00 50.35 98 THR A CA 1
ATOM 1575 C C . THR A 1 120 ? -16.867 -2.462 -4.511 1.00 45.27 98 THR A C 1
ATOM 1576 O O . THR A 1 120 ? -17.024 -3.331 -3.653 1.00 42.22 98 THR A O 1
ATOM 1587 N N . GLY A 1 121 ? -16.508 -1.215 -4.225 1.00 40.86 99 GLY A N 1
ATOM 1588 C CA . GLY A 1 121 ? -16.314 -0.771 -2.858 1.00 45.23 99 GLY A CA 1
ATOM 1589 C C . GLY A 1 121 ? -17.582 -0.925 -2.043 1.00 44.20 99 GLY A C 1
ATOM 1590 O O . GLY A 1 121 ? -17.533 -1.285 -0.866 1.00 36.65 99 GLY A O 1
ATOM 1594 N N . GLU A 1 122 ? -18.722 -0.657 -2.674 1.00 46.49 100 GLU A N 1
ATOM 1595 C CA . GLU A 1 122 ? -20.013 -0.789 -2.011 1.00 39.79 100 GLU A CA 1
ATOM 1596 C C . GLU A 1 122 ? -20.307 -2.249 -1.691 1.00 32.12 100 GLU A C 1
ATOM 1597 O O . GLU A 1 122 ? -20.695 -2.576 -0.572 1.00 35.11 100 GLU A O 1
ATOM 1609 N N . GLU A 1 123 ? -20.124 -3.120 -2.681 1.00 34.21 101 GLU A N 1
ATOM 1610 C CA . GLU A 1 123 ? -20.304 -4.558 -2.493 1.00 37.59 101 GLU A CA 1
ATOM 1611 C C . GLU A 1 123 ? -19.410 -5.078 -1.376 1.00 38.50 101 GLU A C 1
ATOM 1612 O O . GLU A 1 123 ? -19.849 -5.847 -0.520 1.00 34.14 101 GLU A O 1
ATOM 1624 N N . PHE A 1 124 ? -18.149 -4.657 -1.403 1.00 38.20 102 PHE A N 1
ATOM 1625 C CA . PHE A 1 124 ? -17.183 -5.022 -0.375 1.00 34.59 102 PHE A CA 1
ATOM 1626 C C . PHE A 1 124 ? -17.705 -4.650 1.007 1.00 29.32 102 PHE A C 1
ATOM 1627 O O . PHE A 1 124 ? -17.706 -5.472 1.921 1.00 31.77 102 PHE A O 1
ATOM 1644 N N . ALA A 1 125 ? -18.155 -3.409 1.148 1.00 27.38 103 ALA A N 1
ATOM 1645 C CA . ALA A 1 125 ? -18.636 -2.910 2.430 1.00 27.36 103 ALA A CA 1
ATOM 1646 C C . ALA A 1 125 ? -19.843 -3.700 2.926 1.00 34.79 103 ALA A C 1
ATOM 1647 O O . ALA A 1 125 ? -19.888 -4.112 4.083 1.00 24.10 103 ALA A O 1
ATOM 1654 N N . ARG A 1 126 ? -20.817 -3.914 2.047 1.00 33.37 104 ARG A N 1
ATOM 1655 C CA . ARG A 1 126 ? -22.054 -4.588 2.430 1.00 26.14 104 ARG A CA 1
ATOM 1656 C C . ARG A 1 126 ? -21.814 -6.037 2.835 1.00 25.01 104 ARG A C 1
ATOM 1657 O O . ARG A 1 126 ? -22.237 -6.467 3.907 1.00 29.88 104 ARG A O 1
ATOM 1678 N N . GLN A 1 127 ? -21.128 -6.785 1.980 1.00 25.62 105 GLN A N 1
ATOM 1679 C CA . GLN A 1 127 ? -20.876 -8.197 2.240 1.00 25.40 105 GLN A CA 1
ATOM 1680 C C . GLN A 1 127 ? -19.974 -8.403 3.455 1.00 33.32 105 GLN A C 1
ATOM 1681 O O . GLN A 1 127 ? -20.102 -9.397 4.170 1.00 20.37 105 GLN A O 1
ATOM 1695 N N . LEU A 1 128 ? -19.066 -7.461 3.687 1.00 25.09 106 LEU A N 1
ATOM 1696 C CA . LEU A 1 128 ? -18.160 -7.538 4.828 1.00 24.65 106 LEU A CA 1
ATOM 1697 C C . LEU A 1 128 ? -18.938 -7.449 6.137 1.00 18.22 106 LEU A C 1
ATOM 1698 O O . LEU A 1 128 ? -18.695 -8.212 7.071 1.00 20.79 106 LEU A O 1
ATOM 1714 N N . VAL A 1 129 ? -19.888 -6.523 6.189 1.00 23.20 107 VAL A N 1
ATOM 1715 C CA . VAL A 1 129 ? -20.639 -6.260 7.409 1.00 18.78 107 VAL A CA 1
ATOM 1716 C C . VAL A 1 129 ? -21.792 -7.248 7.602 1.00 26.09 107 VAL A C 1
ATOM 1717 O O . VAL A 1 129 ? -22.035 -7.714 8.717 1.00 18.54 107 VAL A O 1
ATOM 1730 N N . PHE A 1 130 ? -22.493 -7.573 6.520 1.00 25.35 108 PHE A N 1
ATOM 1731 C CA . PHE A 1 130 ? -23.752 -8.312 6.627 1.00 18.50 108 PHE A CA 1
ATOM 1732 C C . PHE A 1 130 ? -23.602 -9.830 6.575 1.00 23.76 108 PHE A C 1
ATOM 1733 O O . PHE A 1 130 ? -24.421 -10.546 7.150 1.00 24.19 108 PHE A O 1
ATOM 1750 N N . TYR A 1 131 ? -22.574 -10.329 5.893 1.00 23.36 109 TYR A N 1
ATOM 1751 C CA . TYR A 1 131 ? -22.382 -11.777 5.788 1.00 18.33 109 TYR A CA 1
ATOM 1752 C C . TYR A 1 131 ? -22.154 -12.417 7.161 1.00 25.48 109 TYR A C 1
ATOM 1753 O O . TYR A 1 131 ? -22.735 -13.463 7.456 1.00 22.46 109 TYR A O 1
ATOM 1771 N N . PRO A 1 132 ? -21.315 -11.795 8.009 1.00 32.95 110 PRO A N 1
ATOM 1772 C CA . PRO A 1 132 ? -21.133 -12.364 9.349 1.00 26.21 110 PRO A CA 1
ATOM 1773 C C . PRO A 1 132 ? -22.315 -12.067 10.273 1.00 18.24 110 PRO A C 1
ATOM 1774 O O . PRO A 1 132 ? -22.418 -12.666 11.342 1.00 27.75 110 PRO A O 1
ATOM 1785 N N . ALA A 1 133 ? -23.195 -11.158 9.858 1.00 26.99 111 ALA A N 1
ATOM 1786 C CA . ALA A 1 133 ? -24.354 -10.782 10.667 1.00 27.75 111 ALA A CA 1
ATOM 1787 C C . ALA A 1 133 ? -25.473 -11.813 10.562 1.00 32.79 111 ALA A C 1
ATOM 1788 O O . ALA A 1 133 ? -26.477 -11.730 11.269 1.00 35.57 111 ALA A O 1
ATOM 1795 N N . GLN A 1 134 ? -25.295 -12.786 9.679 1.00 25.47 112 GLN A N 1
ATOM 1796 C CA . GLN A 1 134 ? -26.307 -13.806 9.457 1.00 36.98 112 GLN A CA 1
ATOM 1797 C C . GLN A 1 134 ? -26.416 -14.737 10.660 1.00 45.40 112 GLN A C 1
ATOM 1798 O O . GLN A 1 134 ? -25.509 -14.803 11.490 1.00 48.42 112 GLN A O 1
ATOM 1812 N N . ALA A 1 135 ? -27.535 -15.450 10.747 1.00 47.65 113 ALA A N 1
ATOM 1813 C CA . ALA A 1 135 ? -27.830 -16.292 11.901 1.00 48.48 113 ALA A CA 1
ATOM 1814 C C . ALA A 1 135 ? -27.247 -17.689 11.719 1.00 46.69 113 ALA A C 1
ATOM 1815 O O . ALA A 1 135 ? -27.538 -18.369 10.736 1.00 69.78 113 ALA A O 1
ATOM 1822 N N . SER B 1 22 ? -5.683 -0.186 43.973 1.00 83.97 0 SER B N 1
ATOM 1823 C CA . SER B 1 22 ? -6.759 -1.048 43.402 1.00 82.46 0 SER B CA 1
ATOM 1824 C C . SER B 1 22 ? -7.149 -0.643 41.980 1.00 75.66 0 SER B C 1
ATOM 1825 O O . SER B 1 22 ? -8.321 -0.366 41.715 1.00 59.45 0 SER B O 1
ATOM 1833 N N . PRO B 1 23 ? -6.175 -0.604 41.056 1.00 66.56 1 PRO B N 1
ATOM 1834 C CA . PRO B 1 23 ? -6.522 -0.144 39.708 1.00 57.39 1 PRO B CA 1
ATOM 1835 C C . PRO B 1 23 ? -7.418 -1.115 38.940 1.00 54.13 1 PRO B C 1
ATOM 1836 O O . PRO B 1 23 ? -8.252 -0.667 38.152 1.00 52.15 1 PRO B O 1
ATOM 1847 N N . GLU B 1 24 ? -7.247 -2.417 39.154 1.00 50.45 2 GLU B N 1
ATOM 1848 C CA . GLU B 1 24 ? -8.030 -3.407 38.420 1.00 36.32 2 GLU B CA 1
ATOM 1849 C C . GLU B 1 24 ? -9.484 -3.428 38.879 1.00 47.40 2 GLU B C 1
ATOM 1850 O O . GLU B 1 24 ? -10.386 -3.727 38.092 1.00 40.39 2 GLU B O 1
ATOM 1862 N N . GLN B 1 25 ? -9.714 -3.117 40.149 1.00 46.79 3 GLN B N 1
ATOM 1863 C CA . GLN B 1 25 ? -11.073 -3.058 40.668 1.00 58.85 3 GLN B CA 1
ATOM 1864 C C . GLN B 1 25 ? -11.779 -1.838 40.089 1.00 45.08 3 GLN B C 1
ATOM 1865 O O . GLN B 1 25 ? -12.922 -1.929 39.637 1.00 44.94 3 GLN B O 1
ATOM 1879 N N . MET B 1 26 ? -11.084 -0.703 40.103 1.00 42.48 4 MET B N 1
ATOM 1880 C CA . MET B 1 26 ? -11.587 0.527 39.499 1.00 47.41 4 MET B CA 1
ATOM 1881 C C . MET B 1 26 ? -11.990 0.302 38.048 1.00 51.67 4 MET B C 1
ATOM 1882 O O . MET B 1 26 ? -13.085 0.684 37.634 1.00 43.14 4 MET B O 1
ATOM 1896 N N . ALA B 1 27 ? -11.098 -0.321 37.284 1.00 37.78 5 ALA B N 1
ATOM 1897 C CA . ALA B 1 27 ? -11.334 -0.571 35.867 1.00 40.70 5 ALA B CA 1
ATOM 1898 C C . ALA B 1 27 ? -12.627 -1.350 35.657 1.00 28.72 5 ALA B C 1
ATOM 1899 O O . ALA B 1 27 ? -13.448 -0.987 34.816 1.00 28.92 5 ALA B O 1
ATOM 1906 N N . GLU B 1 28 ? -12.804 -2.418 36.429 1.00 34.35 6 GLU B N 1
ATOM 1907 C CA . GLU B 1 28 ? -14.008 -3.238 36.339 1.00 34.33 6 GLU B CA 1
ATOM 1908 C C . GLU B 1 28 ? -15.248 -2.420 36.696 1.00 41.15 6 GLU B C 1
ATOM 1909 O O . GLU B 1 28 ? -16.279 -2.518 36.031 1.00 30.18 6 GLU B O 1
ATOM 1921 N N . GLU B 1 29 ? -15.137 -1.614 37.747 1.00 35.52 7 GLU B N 1
ATOM 1922 C CA . GLU B 1 29 ? -16.234 -0.752 38.175 1.00 50.36 7 GLU B CA 1
ATOM 1923 C C . GLU B 1 29 ? -16.575 0.287 37.109 1.00 45.08 7 GLU B C 1
ATOM 1924 O O . GLU B 1 29 ? -17.747 0.562 36.855 1.00 47.91 7 GLU B O 1
ATOM 1936 N N . ILE B 1 30 ? -15.549 0.860 36.487 1.00 38.40 8 ILE B N 1
ATOM 1937 C CA . ILE B 1 30 ? -15.754 1.857 35.443 1.00 30.18 8 ILE B CA 1
ATOM 1938 C C . ILE B 1 30 ? -16.401 1.219 34.216 1.00 25.34 8 ILE B C 1
ATOM 1939 O O . ILE B 1 30 ? -17.273 1.820 33.590 1.00 35.27 8 ILE B O 1
ATOM 1955 N N . ARG B 1 31 ? -15.979 0.005 33.873 1.00 32.76 9 ARG B N 1
ATOM 1956 C CA . ARG B 1 31 ? -16.562 -0.705 32.738 1.00 28.25 9 ARG B CA 1
ATOM 1957 C C . ARG B 1 31 ? -18.041 -0.997 32.982 1.00 43.84 9 ARG B C 1
ATOM 1958 O O . ARG B 1 31 ? -18.857 -0.929 32.062 1.00 33.14 9 ARG B O 1
ATOM 1979 N N . GLN B 1 32 ? -18.380 -1.322 34.226 1.00 40.21 10 GLN B N 1
ATOM 1980 C CA . GLN B 1 32 ? -19.768 -1.574 34.601 1.00 45.25 10 GLN B CA 1
ATOM 1981 C C . GLN B 1 32 ? -20.604 -0.309 34.443 1.00 38.05 10 GLN B C 1
ATOM 1982 O O . GLN B 1 32 ? -21.696 -0.340 33.878 1.00 43.28 10 GLN B O 1
ATOM 1996 N N . ALA B 1 33 ? -20.076 0.802 34.949 1.00 41.06 11 ALA B N 1
ATOM 1997 C CA . ALA B 1 33 ? -20.753 2.090 34.867 1.00 32.39 11 ALA B CA 1
ATOM 1998 C C . ALA B 1 33 ? -20.992 2.497 33.417 1.00 43.12 11 ALA B C 1
ATOM 1999 O O . ALA B 1 33 ? -22.053 3.024 33.081 1.00 43.70 11 ALA B O 1
ATOM 2006 N N . LEU B 1 34 ? -20.005 2.244 32.562 1.00 38.75 12 LEU B N 1
ATOM 2007 C CA . LEU B 1 34 ? -20.089 2.628 31.157 1.00 32.71 12 LEU B CA 1
ATOM 2008 C C . LEU B 1 34 ? -21.215 1.895 30.434 1.00 30.55 12 LEU B C 1
ATOM 2009 O O . LEU B 1 34 ? -21.880 2.470 29.569 1.00 28.64 12 LEU B O 1
ATOM 2025 N N . GLU B 1 35 ? -21.425 0.628 30.783 1.00 26.78 13 GLU B N 1
ATOM 2026 C CA . GLU B 1 35 ? -22.523 -0.145 30.206 1.00 41.31 13 GLU B CA 1
ATOM 2027 C C . GLU B 1 35 ? -23.862 0.531 30.489 1.00 33.45 13 GLU B C 1
ATOM 2028 O O . GLU B 1 35 ? -24.698 0.668 29.595 1.00 38.45 13 GLU B O 1
ATOM 2040 N N . LYS B 1 36 ? -24.056 0.953 31.735 1.00 33.44 14 LYS B N 1
ATOM 2041 C CA . LYS B 1 36 ? -25.245 1.708 32.120 1.00 36.33 14 LYS B CA 1
ATOM 2042 C C . LYS B 1 36 ? -25.342 3.016 31.343 1.00 33.31 14 LYS B C 1
ATOM 2043 O O . LYS B 1 36 ? -26.395 3.353 30.806 1.00 31.52 14 LYS B O 1
ATOM 2062 N N . ILE B 1 37 ? -24.229 3.743 31.297 1.00 31.68 15 ILE B N 1
ATOM 2063 C CA . ILE B 1 37 ? -24.177 5.056 30.663 1.00 25.31 15 ILE B CA 1
ATOM 2064 C C . ILE B 1 37 ? -24.575 4.993 29.191 1.00 34.81 15 ILE B C 1
ATOM 2065 O O . ILE B 1 37 ? -25.263 5.883 28.693 1.00 25.93 15 ILE B O 1
ATOM 2081 N N . LEU B 1 38 ? -24.148 3.943 28.499 1.00 25.81 16 LEU B N 1
ATOM 2082 C CA . LEU B 1 38 ? -24.475 3.785 27.085 1.00 28.31 16 LEU B CA 1
ATOM 2083 C C . LEU B 1 38 ? -25.987 3.680 26.884 1.00 36.36 16 LEU B C 1
ATOM 2084 O O . LEU B 1 38 ? -26.535 4.231 25.930 1.00 28.07 16 LEU B O 1
ATOM 2100 N N . LYS B 1 39 ? -26.657 2.979 27.793 1.00 30.09 17 LYS B N 1
ATOM 2101 C CA . LYS B 1 39 ? -28.111 2.848 27.741 1.00 33.34 17 LYS B CA 1
ATOM 2102 C C . LYS B 1 39 ? -28.785 4.180 28.070 1.00 29.15 17 LYS B C 1
ATOM 2103 O O . LYS B 1 39 ? -29.749 4.578 27.418 1.00 31.74 17 LYS B O 1
ATOM 2122 N N . GLN B 1 40 ? -28.267 4.864 29.084 1.00 23.61 18 GLN B N 1
ATOM 2123 C CA . GLN B 1 40 ? -28.770 6.178 29.460 1.00 23.40 18 GLN B CA 1
ATOM 2124 C C . GLN B 1 40 ? -28.575 7.184 28.332 1.00 33.23 18 GLN B C 1
ATOM 2125 O O . GLN B 1 40 ? -29.452 8.006 28.065 1.00 26.57 18 GLN B O 1
ATOM 2139 N N . LEU B 1 41 ? -27.421 7.115 27.676 1.00 21.15 19 LEU B N 1
ATOM 2140 C CA . LEU B 1 41 ? -27.126 7.992 26.550 1.00 24.05 19 LEU B CA 1
ATOM 2141 C C . LEU B 1 41 ? -28.081 7.740 25.390 1.00 23.58 19 LEU B C 1
ATOM 2142 O O . LEU B 1 41 ? -28.534 8.681 24.739 1.00 33.82 19 LEU B O 1
ATOM 2158 N N . GLU B 1 42 ? -28.381 6.469 25.133 1.00 24.28 20 GLU B N 1
ATOM 2159 C CA . GLU B 1 42 ? -29.339 6.108 24.095 1.00 24.43 20 GLU B CA 1
ATOM 2160 C C . GLU B 1 42 ? -30.684 6.763 24.382 1.00 23.74 20 GLU B C 1
ATOM 2161 O O . GLU B 1 42 ? -31.333 7.297 23.484 1.00 25.12 20 GLU B O 1
ATOM 2173 N N . ASN B 1 43 ? -31.093 6.728 25.644 1.00 18.98 21 ASN B N 1
ATOM 2174 C CA . ASN B 1 43 ? -32.339 7.358 26.048 1.00 26.37 21 ASN B CA 1
ATOM 2175 C C . ASN B 1 43 ? -32.238 8.868 25.894 1.00 33.71 21 ASN B C 1
ATOM 2176 O O . ASN B 1 43 ? -33.174 9.526 25.442 1.00 21.65 21 ASN B O 1
ATOM 2187 N N . GLU B 1 44 ? -31.082 9.405 26.266 1.00 31.47 22 GLU B N 1
ATOM 2188 C CA . GLU B 1 44 ? -30.826 10.832 26.152 1.00 22.12 22 GLU B CA 1
ATOM 2189 C C . GLU B 1 44 ? -30.916 11.281 24.696 1.00 23.11 22 GLU B C 1
ATOM 2190 O O . GLU B 1 44 ? -31.387 12.379 24.405 1.00 25.68 22 GLU B O 1
ATOM 2202 N N . ILE B 1 45 ? -30.467 10.423 23.785 1.00 28.40 23 ILE B N 1
ATOM 2203 C CA . ILE B 1 45 ? -30.547 10.707 22.357 1.00 29.05 23 ILE B CA 1
ATOM 2204 C C . ILE B 1 45 ? -32.007 10.760 21.904 1.00 30.03 23 ILE B C 1
ATOM 2205 O O . ILE B 1 45 ? -32.375 11.583 21.065 1.00 27.57 23 ILE B O 1
ATOM 2221 N N . GLU B 1 46 ? -32.835 9.881 22.462 1.00 29.82 24 GLU B N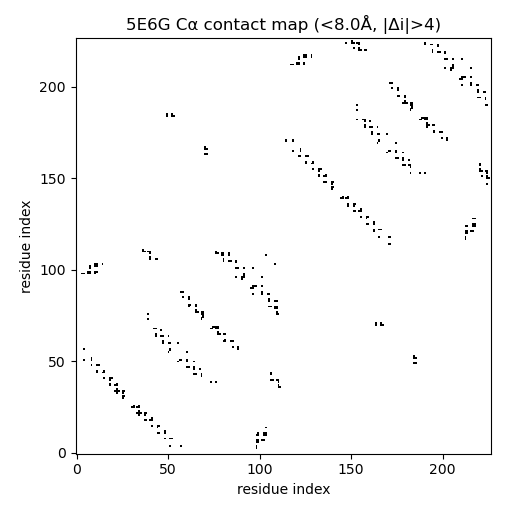 1
ATOM 2222 C CA . GLU B 1 46 ? -34.257 9.847 22.127 1.00 39.12 24 GLU B CA 1
ATOM 2223 C C . GLU B 1 46 ? -34.973 11.110 22.605 1.00 30.01 24 GLU B C 1
ATOM 2224 O O . GLU B 1 46 ? -35.857 11.620 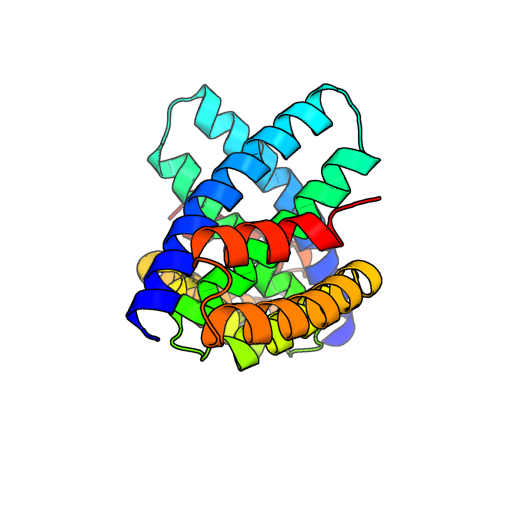21.919 1.00 30.98 24 GLU B O 1
ATOM 2236 N N . ILE B 1 47 ? -34.588 11.611 23.777 1.00 25.90 25 ILE B N 1
ATOM 2237 C CA . ILE B 1 47 ? -35.134 12.865 24.286 1.00 25.29 25 ILE B CA 1
ATOM 2238 C C . ILE B 1 47 ? -34.777 14.011 23.343 1.00 30.28 25 ILE B C 1
ATOM 2239 O O . ILE B 1 47 ? -35.608 14.875 23.061 1.00 26.93 25 ILE B O 1
ATOM 2255 N N . ALA B 1 48 ? -33.536 14.011 22.864 1.00 28.86 26 ALA B N 1
ATOM 2256 C CA . ALA B 1 48 ? -33.053 15.051 21.963 1.00 22.96 26 ALA B CA 1
ATOM 2257 C C . ALA B 1 48 ? -33.828 15.042 20.652 1.00 29.49 26 ALA B C 1
ATOM 2258 O O . ALA B 1 48 ? -34.141 16.095 20.091 1.00 28.26 26 ALA B O 1
ATOM 2265 N N . ARG B 1 49 ? -34.136 13.845 20.168 1.00 24.48 27 ARG B N 1
ATOM 2266 C CA . ARG B 1 49 ? -34.865 13.683 18.915 1.00 31.85 27 ARG B CA 1
ATOM 2267 C C . ARG B 1 49 ? -36.300 14.184 19.044 1.00 32.51 27 ARG B C 1
ATOM 2268 O O . ARG B 1 49 ? -36.807 14.879 18.162 1.00 31.56 27 ARG B O 1
ATOM 2289 N N . ASN B 1 50 ? -36.953 13.820 20.144 1.00 29.34 28 ASN B N 1
ATOM 2290 C CA . ASN B 1 50 ? -38.297 14.306 20.431 1.00 37.83 28 ASN B CA 1
ATOM 2291 C C . ASN B 1 50 ? -38.310 15.823 20.557 1.00 25.82 28 ASN B C 1
ATOM 2292 O O . ASN B 1 50 ? -39.304 16.476 20.237 1.00 31.82 28 ASN B O 1
ATOM 2303 N N . ALA B 1 51 ? -37.191 16.374 21.016 1.00 29.92 29 ALA B N 1
ATOM 2304 C CA . ALA B 1 51 ? -37.059 17.810 21.221 1.00 28.53 29 ALA B CA 1
ATOM 2305 C C . ALA B 1 51 ? -36.649 18.536 19.942 1.00 23.43 29 ALA B C 1
ATOM 2306 O O . ALA B 1 51 ? -36.593 19.765 19.915 1.00 27.08 29 ALA B O 1
ATOM 2313 N N . GLY B 1 52 ? -36.365 17.776 18.888 1.00 24.56 30 GLY B N 1
ATOM 2314 C CA . GLY B 1 52 ? -35.895 18.353 17.641 1.00 28.83 30 GLY B CA 1
ATOM 2315 C C . GLY B 1 52 ? -34.602 19.127 17.824 1.00 35.51 30 GLY B C 1
ATOM 2316 O O . GLY B 1 52 ? -34.307 20.051 17.064 1.00 29.52 30 GLY B O 1
ATOM 2320 N N . ASP B 1 53 ? -33.835 18.750 18.843 1.00 24.23 31 ASP B N 1
ATOM 2321 C CA . ASP B 1 53 ? -32.559 19.395 19.133 1.00 32.69 31 ASP B CA 1
ATOM 2322 C C . ASP B 1 53 ? -31.418 18.617 18.473 1.00 39.38 31 ASP B C 1
ATOM 2323 O O . ASP B 1 53 ? -30.844 17.707 19.072 1.00 25.57 31 ASP B O 1
ATOM 2332 N N . ASP B 1 54 ? -31.101 18.982 17.233 1.00 34.28 32 ASP B N 1
ATOM 2333 C CA . ASP B 1 54 ? -30.106 18.267 16.436 1.00 43.85 32 ASP B CA 1
ATOM 2334 C C . ASP B 1 54 ? -28.712 18.299 17.055 1.00 31.78 32 ASP B C 1
ATOM 2335 O O . ASP B 1 54 ? -28.039 17.271 17.138 1.00 35.68 32 ASP B O 1
ATOM 2344 N N . GLU B 1 55 ? -28.279 19.480 17.479 1.00 32.36 33 GLU B N 1
ATOM 2345 C CA . GLU B 1 55 ? -26.924 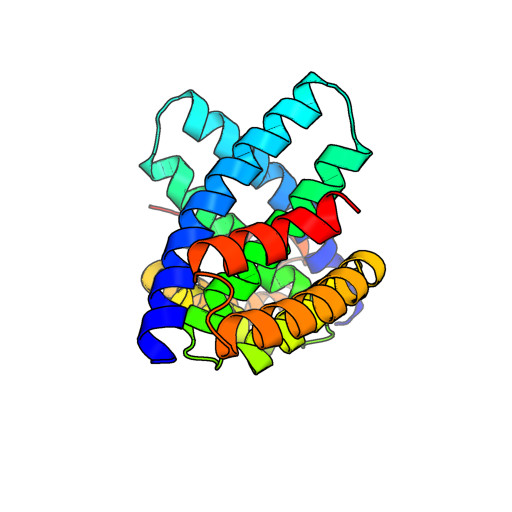19.654 17.980 1.00 31.18 33 GLU B CA 1
ATOM 2346 C C . GLU B 1 55 ? -26.708 18.859 19.265 1.00 37.16 33 GLU B C 1
ATOM 2347 O O . GLU B 1 55 ? -25.663 18.235 19.442 1.00 29.29 33 GLU B O 1
ATOM 2359 N N . ARG B 1 56 ? -27.697 18.859 20.153 1.00 34.08 34 ARG B N 1
ATOM 2360 C CA . ARG B 1 56 ? -27.576 18.103 21.394 1.00 35.20 34 ARG B CA 1
ATOM 2361 C C . ARG B 1 56 ? -27.610 16.602 21.119 1.00 25.66 34 ARG B C 1
ATOM 2362 O O . ARG B 1 56 ? -26.935 15.827 21.794 1.00 20.79 34 ARG B O 1
ATOM 2383 N N . GLU B 1 57 ? -28.401 16.195 20.131 1.00 27.54 35 GLU B N 1
ATOM 2384 C CA . GLU B 1 57 ? -28.437 14.796 19.720 1.00 28.00 35 GLU B CA 1
ATOM 2385 C C . GLU B 1 57 ? -27.063 14.363 19.219 1.00 32.32 35 GLU B C 1
ATOM 2386 O O . GLU B 1 57 ? -26.590 13.274 19.539 1.00 23.45 35 GLU B O 1
ATOM 2398 N N . ASP B 1 58 ? -26.432 15.228 18.432 1.00 27.50 36 ASP B N 1
ATOM 2399 C CA . ASP B 1 58 ? -25.108 14.951 17.887 1.00 34.15 36 ASP B CA 1
ATOM 2400 C C . ASP B 1 58 ? -24.050 14.866 18.982 1.00 32.46 36 ASP B C 1
ATOM 2401 O O . ASP B 1 58 ? -23.158 14.020 18.926 1.00 33.49 36 ASP B O 1
ATOM 2410 N N . ARG B 1 59 ? -24.147 15.744 19.976 1.00 26.87 37 ARG B N 1
ATOM 2411 C CA . ARG B 1 59 ? -23.193 15.743 21.080 1.00 32.94 37 ARG B CA 1
ATOM 2412 C C . ARG B 1 59 ? -23.260 14.436 21.866 1.00 30.32 37 ARG B C 1
ATOM 2413 O O . ARG B 1 59 ? -22.226 13.869 22.224 1.00 30.54 37 ARG B O 1
ATOM 2434 N N . TYR B 1 60 ? -24.475 13.958 22.121 1.00 29.95 38 TYR B N 1
ATOM 2435 C CA . TYR B 1 60 ? -24.668 12.720 22.866 1.00 21.76 38 TYR B CA 1
ATOM 2436 C C . TYR B 1 60 ? -24.266 11.506 22.040 1.00 19.57 38 TYR B C 1
ATOM 2437 O O . TYR B 1 60 ? -23.899 10.466 22.589 1.00 21.65 38 TYR B O 1
ATOM 2455 N N . ARG B 1 61 ? -24.343 11.636 20.721 1.00 29.58 39 ARG B N 1
ATOM 2456 C CA . ARG B 1 61 ? -23.879 10.580 19.833 1.00 33.71 39 ARG B CA 1
ATOM 2457 C C . ARG B 1 61 ? -22.362 10.436 19.928 1.00 30.98 39 ARG B C 1
ATOM 2458 O O . ARG B 1 61 ? -21.839 9.323 19.935 1.00 28.20 39 ARG B O 1
ATOM 2479 N N . ILE B 1 62 ? -21.661 11.564 20.004 1.00 28.02 40 ILE B N 1
ATOM 2480 C CA . ILE B 1 62 ? -20.206 11.555 20.148 1.00 27.47 40 ILE B CA 1
ATOM 2481 C C . ILE B 1 62 ? -19.814 10.980 21.506 1.00 29.86 40 ILE B C 1
ATOM 2482 O O . ILE B 1 62 ? -18.857 10.211 21.611 1.00 29.16 40 ILE B O 1
ATOM 2498 N N . ALA B 1 63 ? -20.555 11.361 22.542 1.00 22.78 41 ALA B N 1
ATOM 2499 C CA . ALA B 1 63 ? -20.310 10.856 23.887 1.00 18.84 41 ALA B CA 1
ATOM 2500 C C . ALA B 1 63 ? -20.514 9.349 23.935 1.00 23.66 41 ALA B C 1
ATOM 2501 O O . ALA B 1 63 ? -19.836 8.642 24.681 1.00 20.25 41 ALA B O 1
ATOM 2508 N N . TYR B 1 64 ? -21.459 8.867 23.137 1.00 24.67 42 TYR B N 1
ATOM 2509 C CA . TYR B 1 64 ? -21.724 7.439 23.033 1.00 27.00 42 TYR B CA 1
ATOM 2510 C C . TYR B 1 64 ? -20.511 6.720 22.440 1.00 22.07 42 TYR B C 1
ATOM 2511 O O . TYR B 1 64 ? -20.122 5.649 22.906 1.00 25.40 42 TYR B O 1
ATOM 2529 N N . LEU B 1 65 ? -19.918 7.320 21.412 1.00 21.10 43 LEU B N 1
ATOM 2530 C CA . LEU B 1 65 ? -18.722 6.770 20.785 1.00 30.47 43 LEU B CA 1
ATOM 2531 C C . LEU B 1 65 ? -17.548 6.797 21.759 1.00 27.44 43 LEU B C 1
ATOM 2532 O O . LEU B 1 65 ? -16.760 5.854 21.819 1.00 34.07 43 LEU B O 1
ATOM 2548 N N . ALA B 1 66 ? -17.440 7.884 22.517 1.00 22.17 44 ALA B N 1
ATOM 2549 C CA . ALA B 1 66 ? -16.384 8.025 23.512 1.00 15.35 44 ALA B CA 1
ATOM 2550 C C . ALA B 1 66 ? -16.507 6.948 24.581 1.00 19.12 44 ALA B C 1
ATOM 2551 O O . ALA B 1 66 ? -15.512 6.347 24.987 1.00 24.56 44 ALA B O 1
ATOM 2558 N N . ALA B 1 67 ? -17.735 6.710 25.032 1.00 23.48 45 ALA B N 1
ATOM 2559 C CA . ALA B 1 67 ? -17.992 5.728 26.078 1.00 23.94 45 ALA B CA 1
ATOM 2560 C C . ALA B 1 67 ? -17.709 4.314 25.588 1.00 28.23 45 ALA B C 1
ATOM 2561 O O . ALA B 1 67 ? -17.229 3.471 26.347 1.00 20.11 45 ALA B O 1
ATOM 2568 N N . LEU B 1 68 ? -18.016 4.059 24.320 1.00 25.31 46 LEU B N 1
ATOM 2569 C CA . LEU B 1 68 ? -17.743 2.763 23.709 1.00 39.19 46 LEU B CA 1
ATOM 2570 C C . LEU B 1 68 ? -16.245 2.490 23.641 1.00 28.72 46 LEU B C 1
ATOM 2571 O O . LEU B 1 68 ? -15.780 1.415 24.023 1.00 27.49 46 LEU B O 1
ATOM 2587 N N . GLU B 1 69 ? -15.496 3.470 23.146 1.00 24.82 47 GLU B N 1
ATOM 2588 C CA . GLU B 1 69 ? -14.054 3.334 22.997 1.00 28.55 47 GLU B CA 1
ATOM 2589 C C . GLU B 1 69 ? -13.395 3.169 24.363 1.00 39.13 47 GLU B C 1
ATOM 2590 O O . GLU B 1 69 ? -12.550 2.293 24.551 1.00 23.97 47 GLU B O 1
ATOM 2602 N N . ALA B 1 70 ? -13.794 4.006 25.316 1.00 24.83 48 ALA B N 1
ATOM 2603 C CA . ALA B 1 70 ? -13.257 3.931 26.669 1.00 19.74 48 ALA B CA 1
ATOM 2604 C C . ALA B 1 70 ? -13.509 2.551 27.266 1.00 25.41 48 ALA B C 1
ATOM 2605 O O . ALA B 1 70 ? -12.619 1.954 27.871 1.00 22.52 48 ALA B O 1
ATOM 2612 N N . TYR B 1 71 ? -14.725 2.047 27.084 1.00 29.89 49 TYR B N 1
ATOM 2613 C CA . TYR B 1 71 ? -15.086 0.726 27.583 1.00 24.57 49 TYR B CA 1
ATOM 2614 C C . TYR B 1 71 ? -14.177 -0.359 27.009 1.00 30.68 49 TYR B C 1
ATOM 2615 O O . TYR B 1 71 ? -13.731 -1.253 27.729 1.00 29.75 49 TYR B O 1
ATOM 2633 N N . ARG B 1 72 ? -13.913 -0.274 25.710 1.00 21.60 50 ARG B N 1
ATOM 2634 C CA . ARG B 1 72 ? -13.143 -1.297 25.015 1.00 28.44 50 ARG B CA 1
ATOM 2635 C C . ARG B 1 72 ? -11.672 -1.263 25.400 1.00 30.57 50 ARG B C 1
ATOM 2636 O O . ARG B 1 72 ? -11.034 -2.307 25.537 1.00 23.13 50 ARG B O 1
ATOM 2657 N N . LEU B 1 73 ? -11.131 -0.058 25.538 1.00 24.94 51 LEU B N 1
ATOM 2658 C CA . LEU B 1 73 ? -9.750 0.106 25.962 1.00 21.13 51 LEU B CA 1
ATOM 2659 C C . LEU B 1 73 ? -9.553 -0.571 27.313 1.00 19.88 51 LEU B C 1
ATOM 2660 O O . LEU B 1 73 ? -8.590 -1.310 27.514 1.00 21.06 51 LEU B O 1
ATOM 2676 N N . LEU B 1 74 ? -10.488 -0.333 28.227 1.00 22.92 52 LEU B N 1
ATOM 2677 C CA . LEU B 1 74 ? -10.430 -0.939 29.550 1.00 20.68 52 LEU B CA 1
ATOM 2678 C C . LEU B 1 74 ? -10.611 -2.454 29.462 1.00 31.41 52 LEU B C 1
ATOM 2679 O O . LEU B 1 74 ? -10.032 -3.201 30.251 1.00 25.65 52 LEU B O 1
ATOM 2695 N N . ALA B 1 75 ? -11.410 -2.902 28.499 1.00 31.28 53 ALA B N 1
ATOM 2696 C CA . ALA B 1 75 ? -11.613 -4.330 28.279 1.00 32.51 53 ALA B CA 1
ATOM 2697 C C . ALA B 1 75 ? -10.332 -4.974 27.754 1.00 26.18 53 ALA B C 1
ATOM 2698 O O . ALA B 1 75 ? -10.082 -6.160 27.974 1.00 33.31 53 ALA B O 1
ATOM 2705 N N . GLU B 1 76 ? -9.528 -4.177 27.058 1.00 33.08 54 GLU B N 1
ATOM 2706 C CA . GLU B 1 76 ? -8.238 -4.625 26.545 1.00 23.79 54 GLU B CA 1
ATOM 2707 C C . GLU B 1 76 ? -7.162 -4.603 27.628 1.00 23.86 54 GLU B C 1
ATOM 2708 O O . GLU B 1 76 ? -6.002 -4.924 27.367 1.00 19.54 54 GLU B O 1
ATOM 2720 N N . GLY B 1 77 ? -7.553 -4.225 28.840 1.00 21.13 55 GLY B N 1
ATOM 2721 C CA . GLY B 1 77 ? -6.642 -4.210 29.968 1.00 18.61 55 GLY B CA 1
ATOM 2722 C C . GLY B 1 77 ? -5.761 -2.976 30.011 1.00 16.14 55 GLY B C 1
ATOM 2723 O O . GLY B 1 77 ? -4.776 -2.939 30.747 1.00 20.96 55 GLY B O 1
ATOM 2727 N N . VAL B 1 78 ? -6.111 -1.962 29.225 1.00 18.48 56 VAL B N 1
ATOM 2728 C CA . VAL B 1 78 ? -5.348 -0.717 29.192 1.00 20.84 56 VAL B CA 1
ATOM 2729 C C . VAL B 1 78 ? -5.537 0.070 30.489 1.00 21.54 56 VAL B C 1
ATOM 2730 O O . VAL B 1 78 ? -6.659 0.224 30.976 1.00 17.50 56 VAL B O 1
ATOM 2743 N N . ARG B 1 79 ? -4.435 0.557 31.050 1.00 19.22 57 ARG B N 1
ATOM 2744 C CA . ARG B 1 79 ? -4.486 1.345 32.277 1.00 15.67 57 ARG B CA 1
ATOM 2745 C C . ARG B 1 79 ? -5.329 2.602 32.056 1.00 20.08 57 ARG B C 1
ATOM 2746 O O . ARG B 1 79 ? -5.352 3.155 30.958 1.00 15.71 57 ARG B O 1
ATOM 2767 N N . ILE B 1 80 ? -6.015 3.047 33.105 1.00 18.56 58 ILE B N 1
ATOM 2768 C CA . ILE B 1 80 ? -7.009 4.113 32.985 1.00 19.53 58 ILE B CA 1
ATOM 2769 C C . ILE B 1 80 ? -6.440 5.422 32.420 1.00 18.20 58 ILE B C 1
ATOM 2770 O O . ILE B 1 80 ? -7.056 6.026 31.545 1.00 18.14 58 ILE B O 1
ATOM 2786 N N . PRO B 1 81 ? -5.272 5.869 32.911 1.00 18.70 59 PRO B N 1
ATOM 2787 C CA . PRO B 1 81 ? -4.715 7.106 32.344 1.00 19.04 59 PRO B CA 1
ATOM 2788 C C . PRO B 1 81 ? -4.453 7.010 30.842 1.00 24.92 59 PRO B C 1
ATOM 2789 O O . PRO B 1 81 ? -4.677 7.978 30.117 1.00 19.83 59 PRO B O 1
ATOM 2800 N N . GLU B 1 82 ? -3.990 5.851 30.383 1.00 24.70 60 GLU B N 1
ATOM 2801 C CA . GLU B 1 82 ? -3.697 5.650 28.967 1.00 19.89 60 GLU B CA 1
ATOM 2802 C C . GLU B 1 82 ? -4.989 5.520 28.161 1.00 20.07 60 GLU B C 1
ATOM 2803 O O . GLU B 1 82 ? -5.058 5.951 27.010 1.00 14.94 60 GLU B O 1
ATOM 2815 N N . ALA B 1 83 ? -6.010 4.929 28.777 1.00 17.14 61 ALA B N 1
ATOM 2816 C CA . ALA B 1 83 ? -7.314 4.780 28.139 1.00 19.92 61 ALA B CA 1
ATOM 2817 C C . ALA B 1 83 ? -7.921 6.141 27.806 1.00 21.69 61 ALA B C 1
ATOM 2818 O O . ALA B 1 83 ? -8.499 6.328 26.736 1.00 16.95 61 ALA B O 1
ATOM 2825 N N . VAL B 1 84 ? -7.782 7.087 28.729 1.00 16.62 62 VAL B N 1
ATOM 2826 C CA . VAL B 1 84 ? -8.279 8.442 28.522 1.00 12.15 62 VAL B CA 1
ATOM 2827 C C . VAL B 1 84 ? -7.606 9.105 27.322 1.00 18.61 62 VAL B C 1
ATOM 2828 O O . VAL B 1 84 ? -8.269 9.741 26.502 1.00 21.93 62 VAL B O 1
ATOM 2841 N N . GLN B 1 85 ? -6.288 8.957 27.221 1.00 18.43 63 GLN B N 1
ATOM 2842 C CA . GLN B 1 85 ? -5.534 9.603 26.154 1.00 21.85 63 GLN B CA 1
ATOM 2843 C C . GLN B 1 85 ? -5.854 8.984 24.795 1.00 16.33 63 GLN B C 1
ATOM 2844 O O . GLN B 1 85 ? -6.016 9.693 23.803 1.00 24.31 63 GLN B O 1
ATOM 2858 N N . ARG B 1 86 ? -5.943 7.660 24.753 1.00 15.52 64 ARG B N 1
ATOM 2859 C CA . ARG B 1 86 ? -6.216 6.964 23.501 1.00 28.60 64 ARG B CA 1
ATOM 2860 C C . ARG B 1 86 ? -7.664 7.173 23.066 1.00 31.72 64 ARG B C 1
ATOM 2861 O O . ARG B 1 86 ? -7.957 7.237 21.874 1.00 27.19 64 ARG B O 1
ATOM 2882 N N . ALA B 1 87 ? -8.567 7.291 24.034 1.00 36.47 65 ALA B N 1
ATOM 2883 C CA . ALA B 1 87 ? -9.958 7.606 23.730 1.00 28.29 65 ALA B CA 1
ATOM 2884 C C . ALA B 1 87 ? -10.055 8.997 23.108 1.00 21.80 65 ALA B C 1
ATOM 2885 O O . ALA B 1 87 ? -10.825 9.217 22.177 1.00 23.57 65 ALA B O 1
ATOM 2892 N N . ALA B 1 88 ? -9.260 9.930 23.621 1.00 21.51 66 ALA B N 1
ATOM 2893 C CA . ALA B 1 88 ? -9.219 11.283 23.076 1.00 27.27 66 ALA B CA 1
ATOM 2894 C C . ALA B 1 88 ? -8.728 11.281 21.628 1.00 42.86 66 ALA B C 1
ATOM 2895 O O . ALA B 1 88 ? -9.225 12.037 20.794 1.00 31.31 66 ALA B O 1
ATOM 2902 N N . ALA B 1 89 ? -7.750 10.429 21.335 1.00 36.47 67 ALA B N 1
ATOM 2903 C CA . ALA B 1 89 ? -7.210 10.325 19.983 1.00 31.12 67 ALA B CA 1
ATOM 2904 C C . ALA B 1 89 ? -8.238 9.710 19.035 1.00 32.52 67 ALA B C 1
ATOM 2905 O O . ALA B 1 89 ? -8.366 10.130 17.884 1.00 36.12 67 ALA B O 1
ATOM 2912 N N . TYR B 1 90 ? -8.963 8.710 19.527 1.00 27.62 68 TYR B N 1
ATOM 2913 C CA . TYR B 1 90 ? -10.027 8.071 18.762 1.00 32.30 68 TYR B CA 1
ATOM 2914 C C . TYR B 1 90 ? -11.070 9.088 18.316 1.00 33.29 68 TYR B C 1
ATOM 2915 O O . TYR B 1 90 ? -11.527 9.065 17.174 1.00 33.74 68 TYR B O 1
ATOM 2933 N N . LEU B 1 91 ? -11.438 9.982 19.226 1.00 35.54 69 LEU B N 1
ATOM 2934 C CA . LEU B 1 91 ? -12.460 10.984 18.954 1.00 28.94 69 LEU B CA 1
ATOM 2935 C C . LEU B 1 91 ? -12.009 11.980 17.892 1.00 37.41 69 LEU B C 1
ATOM 2936 O O . LEU B 1 91 ? -12.814 12.440 17.080 1.00 36.60 69 LEU B O 1
ATOM 2952 N N . ALA B 1 92 ? -10.723 12.313 17.903 1.00 30.83 70 ALA B N 1
ATOM 2953 C CA . ALA B 1 92 ? -10.169 13.242 16.926 1.00 42.47 70 ALA B CA 1
ATOM 2954 C C . ALA B 1 92 ? -10.160 12.621 15.532 1.00 29.06 70 ALA B C 1
ATOM 2955 O O . ALA B 1 92 ? -10.539 13.266 14.555 1.00 36.83 70 ALA B O 1
ATOM 2962 N N . SER B 1 93 ? -9.734 11.365 15.447 1.00 39.54 71 SER B N 1
ATOM 2963 C CA . SER B 1 93 ? -9.665 10.668 14.168 1.00 46.55 71 SER B CA 1
ATOM 2964 C C . SER B 1 93 ? -11.055 10.484 13.571 1.00 51.94 71 SER B C 1
ATOM 2965 O O . SER B 1 93 ? -11.208 10.368 12.355 1.00 53.57 71 SER B O 1
ATOM 2973 N N . MET B 1 94 ? -12.066 10.448 14.433 1.00 38.70 72 MET B N 1
ATOM 2974 C CA . MET B 1 94 ? -13.448 10.336 13.981 1.00 37.21 72 MET B CA 1
ATOM 2975 C C . MET B 1 94 ? -13.984 11.681 13.498 1.00 35.61 72 MET B C 1
ATOM 2976 O O . MET B 1 94 ? -15.103 11.765 12.989 1.00 43.58 72 MET B O 1
ATOM 2990 N N . GLY B 1 95 ? -13.183 12.731 13.662 1.00 46.21 73 GLY B N 1
ATOM 2991 C CA . GLY B 1 95 ? -13.550 14.055 13.192 1.00 31.29 73 GLY B CA 1
ATOM 2992 C C . GLY B 1 95 ? -14.245 14.893 14.246 1.00 45.62 73 GLY B C 1
ATOM 2993 O O . GLY B 1 95 ? -15.109 15.709 13.922 1.00 59.50 73 GLY B O 1
ATOM 2997 N N . TYR B 1 96 ? -13.869 14.691 15.506 1.00 44.74 74 TYR B N 1
ATOM 2998 C CA . TYR B 1 96 ? -14.392 15.499 16.605 1.00 41.28 74 TYR B CA 1
ATOM 2999 C C . TYR B 1 96 ? -13.265 15.976 17.522 1.00 39.00 74 TYR B C 1
ATOM 3000 O O . TYR B 1 96 ? -13.268 15.684 18.715 1.00 38.83 74 TYR B O 1
ATOM 3018 N N . PRO B 1 97 ? -12.297 16.721 16.964 1.00 42.49 75 PRO B N 1
ATOM 3019 C CA . PRO B 1 97 ? -11.165 17.223 17.754 1.00 36.30 75 PRO B CA 1
ATOM 3020 C C . PRO B 1 97 ? -11.583 18.175 18.873 1.00 39.65 75 PRO B C 1
ATOM 3021 O O . PRO B 1 97 ? -10.847 18.331 19.845 1.00 49.49 75 PRO B O 1
ATOM 3032 N N . HIS B 1 98 ? -12.745 18.803 18.729 1.00 56.47 76 HIS B N 1
ATOM 3033 C CA . HIS B 1 98 ? -13.250 19.726 19.741 1.00 56.11 76 HIS B CA 1
ATOM 3034 C C . HIS B 1 98 ? -13.664 18.975 21.006 1.00 42.66 76 HIS B C 1
ATOM 3035 O O . HIS B 1 98 ? -13.225 19.309 22.107 1.00 37.88 76 HIS B O 1
ATOM 3048 N N . TYR B 1 99 ? -14.509 17.961 20.839 1.00 33.73 77 TYR B N 1
ATOM 3049 C CA . TYR B 1 99 ? -14.950 17.127 21.951 1.00 45.31 77 TYR B CA 1
ATOM 3050 C C . TYR B 1 99 ? -13.758 16.384 22.551 1.00 41.39 77 TYR B C 1
ATOM 3051 O O . TYR B 1 99 ? -13.699 16.154 23.760 1.00 37.88 77 TYR B O 1
ATOM 3069 N N . ALA B 1 100 ? -12.805 16.026 21.695 1.00 38.70 78 ALA B N 1
ATOM 3070 C CA . ALA B 1 100 ? -11.637 15.250 22.103 1.00 38.09 78 ALA B CA 1
ATOM 3071 C C . ALA B 1 100 ? -10.779 15.985 23.128 1.00 26.62 78 ALA B C 1
ATOM 3072 O O . ALA B 1 100 ? -10.314 15.385 24.098 1.00 32.81 78 ALA B O 1
ATOM 3079 N N . GLU B 1 101 ? -10.565 17.279 22.915 1.00 29.13 79 GLU B N 1
ATOM 3080 C CA . GLU B 1 101 ? -9.718 18.058 23.811 1.00 25.62 79 GLU B CA 1
ATOM 3081 C C . GLU B 1 101 ? -10.433 18.355 25.125 1.00 29.28 79 GLU B C 1
ATOM 3082 O O . GLU B 1 101 ? -9.810 18.346 26.188 1.00 30.35 79 GLU B O 1
ATOM 3094 N N . LEU B 1 102 ? -11.736 18.617 25.057 1.00 35.26 80 LEU B N 1
ATOM 3095 C CA . LEU B 1 102 ? -12.537 18.747 26.270 1.00 31.56 80 LEU B CA 1
ATOM 3096 C C . LEU B 1 102 ? -12.507 17.428 27.029 1.00 22.22 80 LEU B C 1
ATOM 3097 O O . LEU B 1 102 ? -12.319 17.398 28.245 1.00 24.31 80 LEU B O 1
ATOM 3113 N N . PHE B 1 103 ? -12.686 16.339 26.288 1.00 33.31 81 PHE B N 1
ATOM 3114 C CA . PHE B 1 103 ? -12.666 14.994 26.852 1.00 30.02 81 PHE B CA 1
ATOM 3115 C C . PHE B 1 103 ? -11.327 14.680 27.521 1.00 27.72 81 PHE B C 1
ATOM 3116 O O . PHE B 1 103 ? -11.289 14.102 28.608 1.00 24.04 81 PHE B O 1
ATOM 3133 N N . ARG B 1 104 ? -10.232 15.070 26.872 1.00 24.87 82 ARG B N 1
ATOM 3134 C CA . ARG B 1 104 ? -8.897 14.788 27.388 1.00 25.29 82 ARG B CA 1
ATOM 3135 C C . ARG B 1 104 ? -8.639 15.537 28.692 1.00 27.37 82 ARG B C 1
ATOM 3136 O O . ARG B 1 104 ? -8.256 14.936 29.696 1.00 30.16 82 ARG B O 1
ATOM 3157 N N . ALA B 1 105 ? -8.851 16.849 28.666 1.00 31.82 83 ALA B N 1
ATOM 3158 C CA . ALA B 1 105 ? -8.583 17.701 29.821 1.00 32.60 83 ALA B CA 1
ATOM 3159 C C . ALA 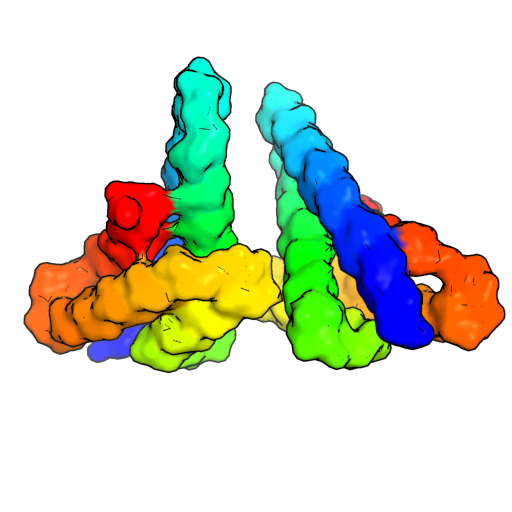B 1 105 ? -9.401 17.265 31.032 1.00 33.41 83 ALA B C 1
ATOM 3160 O O . ALA B 1 105 ? -8.879 17.166 32.142 1.00 33.45 83 ALA B O 1
ATOM 3167 N N . LYS B 1 106 ? -10.686 17.004 30.812 1.00 33.91 84 LYS B N 1
ATOM 3168 C CA . LYS B 1 106 ? -11.567 16.574 31.890 1.00 33.86 84 LYS B CA 1
ATOM 3169 C C . LYS B 1 106 ? -11.178 15.181 32.372 1.00 32.84 84 LYS B C 1
ATOM 3170 O O . LYS B 1 106 ? -11.217 14.897 33.569 1.00 25.40 84 LYS B O 1
ATOM 3189 N N . GLY B 1 107 ? -10.804 14.318 31.433 1.00 31.64 85 GLY B N 1
ATOM 3190 C CA . GLY B 1 107 ? -10.348 12.980 31.764 1.00 31.36 85 GLY B CA 1
ATOM 3191 C C . GLY B 1 107 ? -9.123 13.008 32.659 1.00 24.72 85 GLY B C 1
ATOM 3192 O O . GLY B 1 107 ? -9.062 12.300 33.662 1.00 27.83 85 GLY B O 1
ATOM 3196 N N . GLU B 1 108 ? -8.144 13.830 32.295 1.00 28.25 86 GLU B N 1
ATOM 3197 C CA . GLU B 1 108 ? -6.934 13.986 33.097 1.00 37.90 86 GLU B CA 1
ATOM 3198 C C . GLU B 1 108 ? -7.279 14.461 34.501 1.00 39.83 86 GLU B C 1
ATOM 3199 O O . GLU B 1 108 ? -6.673 14.029 35.481 1.00 31.70 86 GLU B O 1
ATOM 3211 N N . GLU B 1 109 ? -8.225 15.351 34.595 1.00 43.54 87 GLU B N 1
ATOM 3212 C CA . GLU B 1 109 ? -8.680 15.863 35.869 1.00 43.53 87 GLU B CA 1
ATOM 3213 C C . GLU B 1 109 ? -9.390 14.794 36.671 1.00 31.07 87 GLU B C 1
ATOM 3214 O O . GLU B 1 109 ? -9.160 14.664 37.822 1.00 37.17 87 GLU B O 1
ATOM 3226 N N . LEU B 1 110 ? -10.205 13.989 36.035 1.00 31.17 88 LEU B N 1
ATOM 3227 C CA . LEU B 1 110 ? -10.940 12.938 36.730 1.00 29.05 88 LEU B CA 1
ATOM 3228 C C . LEU B 1 110 ? -10.011 11.824 37.214 1.00 37.72 88 LEU B C 1
ATOM 3229 O O . LEU B 1 110 ? -10.251 11.228 38.264 1.00 30.29 88 LEU B O 1
ATOM 3245 N N . VAL B 1 111 ? -8.961 11.539 36.447 1.00 29.68 89 VAL B N 1
ATOM 3246 C CA . VAL B 1 111 ? -7.958 10.560 36.861 1.00 38.61 89 VAL B CA 1
ATOM 3247 C C . VAL B 1 111 ? -7.288 11.023 38.151 1.00 33.64 89 VAL B C 1
ATOM 3248 O O . VAL B 1 111 ? -7.127 10.244 39.092 1.00 27.18 89 VAL B O 1
ATOM 3261 N N . LYS B 1 112 ? -6.895 12.294 38.175 1.00 34.24 90 LYS B N 1
ATOM 3262 C CA . LYS B 1 112 ? -6.355 12.928 39.374 1.00 37.80 90 LYS B CA 1
ATOM 3263 C C . LYS B 1 112 ? -7.277 12.722 40.569 1.00 51.18 90 LYS B C 1
ATOM 3264 O O . LYS B 1 112 ? -6.843 12.273 41.630 1.00 52.19 90 LYS B O 1
ATOM 3283 N N . ARG B 1 113 ? -8.550 13.058 40.383 1.00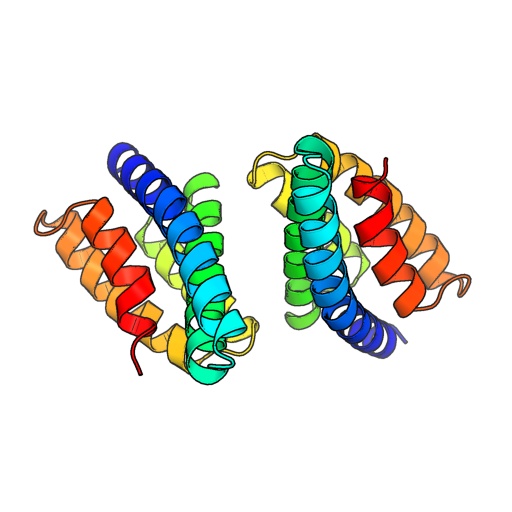 55.14 91 ARG B N 1
ATOM 3284 C CA . ARG B 1 113 ? -9.544 12.942 41.445 1.00 55.93 91 ARG B CA 1
ATOM 3285 C C . ARG B 1 113 ? -9.860 11.484 41.764 1.00 47.96 91 ARG B C 1
ATOM 3286 O O . ARG B 1 113 ? -10.205 11.152 42.897 1.00 57.61 91 ARG B O 1
ATOM 3307 N N . LEU B 1 114 ? -9.738 10.618 40.762 1.00 50.24 92 LEU B N 1
ATOM 3308 C CA . LEU B 1 114 ? -9.978 9.190 40.945 1.00 53.20 92 LEU B CA 1
ATOM 3309 C C . LEU B 1 114 ? -8.872 8.554 41.781 1.00 55.18 92 LEU B C 1
ATOM 3310 O O . LEU B 1 114 ? -9.129 7.669 42.597 1.00 44.78 92 LEU B O 1
ATOM 3326 N N . LEU B 1 115 ? -7.640 9.009 41.571 1.00 53.57 93 LEU B N 1
ATOM 3327 C CA . LEU B 1 115 ? -6.489 8.438 42.259 1.00 58.63 93 LEU B CA 1
ATOM 3328 C C . LEU B 1 115 ? -6.430 8.888 43.717 1.00 67.56 93 LEU B C 1
ATOM 3329 O O . LEU B 1 115 ? -5.869 8.192 44.563 1.00 70.45 93 LEU B O 1
ATOM 3345 N N . GLU B 1 116 ? -7.011 10.050 44.003 1.00 73.36 94 GLU B N 1
ATOM 3346 C CA . GLU B 1 116 ? -7.020 10.593 45.360 1.00 67.64 94 GLU B CA 1
ATOM 3347 C C . GLU B 1 116 ? -8.344 10.289 46.065 1.00 58.16 94 GLU B C 1
ATOM 3348 O O . GLU B 1 116 ? -8.684 10.918 47.067 1.00 57.86 94 GLU B O 1
ATOM 3360 N N . GLY B 1 117 ? -9.086 9.324 45.528 1.00 66.70 95 GLY B N 1
ATOM 3361 C CA . GLY B 1 117 ? -10.276 8.803 46.180 1.00 55.10 95 GLY B CA 1
ATOM 3362 C C . GLY B 1 117 ? -11.462 9.750 46.249 1.00 65.88 95 GLY B C 1
ATOM 3363 O O . GLY B 1 117 ? -12.460 9.445 46.903 1.00 63.84 95 GLY B O 1
ATOM 3367 N N . LYS B 1 118 ? -11.368 10.891 45.575 1.00 59.41 96 LYS B N 1
ATOM 3368 C CA . LYS B 1 118 ? -12.428 11.895 45.631 1.00 60.20 96 LYS B CA 1
ATOM 3369 C C . LYS B 1 118 ? -13.650 11.518 44.798 1.00 54.84 96 LYS B C 1
ATOM 3370 O O . LYS B 1 118 ? -14.716 12.114 44.953 1.00 61.47 96 LYS B O 1
ATOM 3389 N N . VAL B 1 119 ? -13.493 10.538 43.912 1.00 46.17 97 VAL B N 1
ATOM 3390 C CA . VAL B 1 119 ? -14.601 10.069 43.086 1.00 50.31 97 VAL B CA 1
ATOM 3391 C C . VAL B 1 119 ? -14.614 8.551 43.004 1.00 43.96 97 VAL B C 1
ATOM 3392 O O . VAL B 1 119 ? -13.579 7.902 43.159 1.00 56.02 97 VAL B O 1
ATOM 3405 N N . THR B 1 120 ? -15.796 7.992 42.765 1.00 49.07 98 THR B N 1
ATOM 3406 C CA . THR B 1 120 ? -15.942 6.559 42.562 1.00 48.32 98 THR B CA 1
ATOM 3407 C C . THR B 1 120 ? -15.733 6.232 41.091 1.00 51.11 98 THR B C 1
ATOM 3408 O O . THR B 1 120 ? -15.662 7.133 40.253 1.00 50.78 98 THR B O 1
ATOM 3419 N N . GLY B 1 121 ? -15.631 4.945 40.781 1.00 39.19 99 GLY B N 1
ATOM 3420 C CA . GLY B 1 121 ? -15.529 4.507 39.403 1.00 44.45 99 GLY B CA 1
ATOM 3421 C C . GLY B 1 121 ? -16.758 4.929 38.623 1.00 52.10 99 GLY B C 1
ATOM 3422 O O . GLY B 1 121 ? -16.678 5.261 37.439 1.00 30.75 99 GLY B O 1
ATOM 3426 N N . GLU B 1 122 ? -17.902 4.927 39.301 1.00 55.13 100 GLU B N 1
ATOM 3427 C CA . GLU B 1 122 ? -19.167 5.300 38.682 1.00 36.99 100 GLU B CA 1
ATOM 3428 C C . GLU B 1 122 ? -19.213 6.795 38.389 1.00 32.00 100 GLU B C 1
ATOM 3429 O O . GLU B 1 122 ? -19.633 7.209 37.309 1.00 34.34 100 GLU B O 1
ATOM 3441 N N . GLU B 1 123 ? -18.786 7.599 39.358 1.00 38.14 101 GLU B N 1
ATOM 3442 C CA . GLU B 1 123 ? -18.717 9.045 39.180 1.00 36.40 101 GLU B CA 1
ATOM 3443 C C . GLU B 1 123 ? -17.763 9.389 38.045 1.00 30.41 101 GLU B C 1
ATOM 3444 O O . GLU B 1 123 ? -18.094 10.178 37.159 1.00 35.87 101 GLU B O 1
ATOM 3456 N N . PHE B 1 124 ? -16.576 8.792 38.096 1.00 38.44 102 PHE B N 1
ATOM 3457 C CA . PHE B 1 124 ? -15.562 8.952 37.061 1.00 33.31 102 PHE B CA 1
ATOM 3458 C C . PHE B 1 124 ? -16.162 8.748 35.675 1.00 30.46 102 PHE B C 1
ATOM 3459 O O . PHE B 1 124 ? -16.080 9.628 34.818 1.00 26.75 102 PHE B O 1
ATOM 3476 N N . ALA B 1 125 ? -16.782 7.590 35.474 1.00 26.41 103 ALA B N 1
ATOM 3477 C CA . ALA B 1 125 ? -17.356 7.229 34.184 1.00 24.43 103 ALA B CA 1
ATOM 3478 C C . ALA B 1 125 ? -18.420 8.227 33.733 1.00 37.32 103 ALA B C 1
ATOM 3479 O O . ALA B 1 125 ? -18.418 8.673 32.585 1.00 32.94 103 ALA B O 1
ATOM 3486 N N . ARG B 1 126 ? -19.328 8.573 34.639 1.00 42.92 104 ARG B N 1
ATOM 3487 C CA . ARG B 1 126 ? -20.426 9.474 34.307 1.00 39.30 104 ARG B CA 1
ATOM 3488 C C . ARG B 1 126 ? -19.917 10.869 33.956 1.00 21.52 104 ARG B C 1
ATOM 3489 O O . ARG B 1 126 ? -20.291 11.433 32.930 1.00 35.45 104 ARG B O 1
ATOM 3510 N N . GLN B 1 127 ? -19.058 11.422 34.805 1.00 32.82 105 GLN B N 1
ATOM 3511 C CA . GLN B 1 127 ? -18.531 12.768 34.588 1.00 37.46 105 GLN B CA 1
ATOM 3512 C C . GLN B 1 127 ? -17.588 12.837 33.385 1.00 38.01 105 GLN B C 1
ATOM 3513 O O . GLN B 1 127 ? -17.451 13.886 32.758 1.00 38.83 105 GLN B O 1
ATOM 3527 N N . LEU B 1 128 ? -16.943 11.719 33.066 1.00 35.21 106 LEU B N 1
ATOM 3528 C CA . LEU B 1 128 ? -16.019 11.660 31.937 1.00 33.77 106 LEU B CA 1
ATOM 3529 C C . LEU B 1 128 ? -16.759 11.818 30.610 1.00 41.43 106 LEU B C 1
ATOM 3530 O O . LEU B 1 128 ? -16.319 12.551 29.724 1.00 30.59 106 LEU B O 1
ATOM 3546 N N . VAL B 1 129 ? -17.892 11.133 30.491 1.00 25.40 107 VAL B N 1
ATOM 3547 C CA . VAL B 1 129 ? -18.625 11.049 29.232 1.00 36.74 107 VAL B CA 1
ATOM 3548 C C . VAL B 1 129 ? -19.651 12.170 29.054 1.00 30.10 107 VAL B C 1
ATOM 3549 O O . VAL B 1 129 ? -19.827 12.685 27.950 1.00 39.56 107 VAL B O 1
ATOM 3562 N N . PHE B 1 130 ? -20.326 12.547 30.136 1.00 34.35 108 PHE B N 1
ATOM 3563 C CA . PHE B 1 130 ? -21.410 13.524 30.052 1.00 45.94 108 PHE B CA 1
ATOM 3564 C C . PHE B 1 130 ? -20.939 14.982 30.047 1.00 41.66 108 PHE B C 1
ATOM 3565 O O . PHE B 1 130 ? -21.565 15.826 29.407 1.00 38.49 108 PHE B O 1
ATOM 3582 N N . TYR B 1 131 ? -19.850 15.284 30.750 1.00 39.38 109 TYR B N 1
ATOM 3583 C CA . TYR B 1 131 ? -19.395 16.672 30.862 1.00 30.94 109 TYR B CA 1
ATOM 3584 C C . TYR B 1 131 ? -19.081 17.303 29.500 1.00 35.74 109 TYR B C 1
ATOM 3585 O O . TYR B 1 131 ? -19.594 18.378 29.190 1.00 53.90 109 TYR B O 1
ATOM 3603 N N . PRO B 1 132 ? -18.242 16.644 28.680 1.00 37.33 110 PRO B N 1
ATOM 3604 C CA . PRO B 1 132 ? -17.847 17.296 27.426 1.00 38.46 110 PRO B CA 1
ATOM 3605 C C . PRO B 1 132 ? -19.004 17.428 26.438 1.00 41.10 110 PRO B C 1
ATOM 3606 O O . PRO B 1 132 ? -18.999 18.334 25.605 1.00 51.98 110 PRO B O 1
ATOM 3617 N N . ALA B 1 133 ? -19.981 16.532 26.535 1.00 34.82 111 ALA B N 1
ATOM 3618 C CA . ALA B 1 133 ? -21.152 16.576 25.665 1.00 51.76 111 ALA B CA 1
ATOM 3619 C C .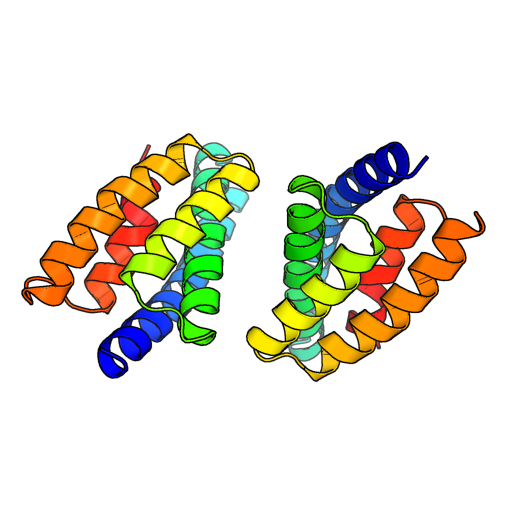 ALA B 1 133 ? -22.112 17.684 26.091 1.00 57.98 111 ALA B C 1
ATOM 3620 O O . ALA B 1 133 ? -22.904 18.172 25.286 1.00 57.38 111 ALA B O 1
ATOM 3627 N N . GLN B 1 134 ? -22.037 18.074 27.360 1.00 55.02 112 GLN B N 1
ATOM 3628 C CA . GLN B 1 134 ? -22.885 19.136 27.895 1.00 62.99 112 GLN B CA 1
ATOM 3629 C C . GLN B 1 134 ? -22.136 20.463 27.971 1.00 68.61 112 GLN B C 1
ATOM 3630 O O . GLN B 1 134 ? -22.686 21.471 28.416 1.00 78.60 112 GLN B O 1
ATOM 3644 N N . ALA B 1 135 ? -20.880 20.456 27.530 1.00 61.09 113 ALA B N 1
ATOM 3645 C CA . ALA B 1 135 ? -20.043 21.650 27.552 1.00 67.98 113 ALA B CA 1
ATOM 3646 C C . ALA B 1 135 ? -20.079 22.359 26.201 1.00 78.99 113 ALA B C 1
ATOM 3647 O O . ALA B 1 135 ? -19.106 22.997 25.795 1.00 87.76 113 ALA B O 1
#

Sequence (227 aa):
PEQMAEEIRQALEKILKQLENEIEIARNAGDDEREDRYRIAYLAALEAYRLLAEGVRIPEAVQRAAAYLASMGYPHYAELFRAKGEELVKRLLEGKVTGEEFARQLVFYPAQASPEQMAEEIRQALEKILKQLENEIEIARNAGDDEREDRYRIAYLAALEAYRLLAEGVRIPEAVQRAAAYLASMGYPHYAELFRAKGEELVKRLLEGKVTGEEFARQLVFYPAQA

Nearest PDB structures (foldseek):
  5e6g-assembly2_B  TM=9.849E-01  e=4.272E-14  synthetic construct
  2wb7-assembly2_B  TM=5.097E-01  e=7.692E-01  Thermococcus sp. 26-2
  5cwo-assembly2_B  TM=5.253E-01  e=1.427E+00  synthetic construct
  7udm-assembly1_A  TM=4.634E-01  e=2.267E+00  synthetic construct
  5e6g-assembly2_B  TM=1.009E+00  e=1.723E-15  synthetic construct

Secondary structure (DSSP, 8-state):
-HHHHHHHHHHHHHHHHHHHHHHHHHHHTT-HHHHHHHHHHHHHHHHHHHHHHTT--HHHHHHHHHHHHHHTT-HHHHHHHHHHHHHHHHHHHTTSS-HHHHHHHHHHSTT--/-HHHHHHHHHHHHHHHHHHHHHHHHHHHHTT-HHHHHHHHHHHHHHHHHHHHHHTT--HHHHHHHHHHHHHHTT-HHHHHHHHHHHHHHHHHHHTTSS-HHHHHHHHHHHHHH-